Protein AF-A0A3D0QVM7-F1 (afdb_monomer_lite)

Radius of gyration: 17.68 Å; chains: 1; bounding box: 45×48×48 Å

Sequence (251 aa):
MRILSPTILFALHGRFALHPWLDGSTVADAYGLLHTRSRLMGLTTSPVAPAAVALWEMNEAGQNWYASELGARVAWFQIGLPPGRDAVLPVFAAVAEGAAAVGRVGTLELGAVQVLVPLQVQSKAAHLAIGADWFVNEDPQARTQVRVEVDAGEPQALSGRDLRSVLDRLRLGYVRFHDADPLRTPLMLAPDGFGDDWMGPTRTPIAFDATISAWTVDAVGWLVTVVVECCRIAGVEGPVQVTVSRDAEPA

Secondary structure (DSSP, 8-state):
------EEEEEEEEEEEE-TT--TTSPPPHHHHHHHHHHHTT-S--SSS--TT---EEEEEEE-TT--STTSEEEEEEEEPPSS--PPP-HHHHHHHHHHHHHTTEEEEEEEEEEEEETTS---GGGTTTSGGGGTTS-GGG-EEEEEEEE--SS----HHHHHHHHHHH--TT-EE-PPPTTS-----PPTT--TTTT-S----EEEEEEESSSSHHHHHHHHHHHHHHHHHTT--SEEEEEEEEPPPP-

pLDDT: mean 80.96, std 15.15, range [27.33, 97.75]

Foldseek 3Di:
DDPDFFKKKKWFAAAWDFDPPDDPVPFDFLLCLLVVVCVVVLQAQDPVDGSPDHQWAFDDKHADNHRHGGLHTGMMGMIGGDPDDLEANCQLVSLVSSVVSSVVGTDGPTFKMKMKGQLLRHYDPPCLLVCLCVLVPFDQVQKFKKKKKKFQAPDPPQDLVQLVVLVVVSPSVFKDKAQDDPPDDDDPSPDVPNDCVARHDRDDIHMIMMIGRHPDSNRNSSVVSSSSVSCSVSPRNGIMMMMMGGPDPPD

Structure (mmCIF, N/CA/C/O backbone):
data_AF-A0A3D0QVM7-F1
#
_entry.id   AF-A0A3D0QVM7-F1
#
loop_
_atom_site.group_PDB
_atom_site.id
_atom_site.type_symbol
_atom_site.label_atom_id
_atom_site.label_alt_id
_atom_site.label_comp_id
_atom_site.label_asym_id
_atom_site.label_entity_id
_atom_site.label_seq_id
_atom_site.pdbx_PDB_ins_code
_atom_site.Cartn_x
_atom_site.Cartn_y
_atom_site.Cartn_z
_atom_site.occupancy
_atom_site.B_iso_or_equiv
_atom_site.auth_seq_id
_atom_site.auth_comp_id
_atom_site.auth_asym_id
_atom_site.auth_atom_id
_atom_site.pdbx_PDB_model_num
ATOM 1 N N . MET A 1 1 ? -13.829 26.070 2.614 1.00 32.78 1 MET A N 1
ATOM 2 C CA . MET A 1 1 ? -12.723 25.219 2.131 1.00 32.78 1 MET A CA 1
ATOM 3 C C . MET A 1 1 ? -13.350 24.134 1.268 1.00 32.78 1 MET A C 1
ATOM 5 O O . MET A 1 1 ? -14.210 23.425 1.774 1.00 32.78 1 MET A O 1
ATOM 9 N N . ARG A 1 2 ? -13.087 24.113 -0.046 1.00 27.33 2 ARG A N 1
ATOM 10 C CA . ARG A 1 2 ? -13.655 23.091 -0.945 1.00 27.33 2 ARG A CA 1
ATOM 11 C C . ARG A 1 2 ? -13.069 21.743 -0.533 1.00 27.33 2 ARG A C 1
ATOM 13 O O . ARG A 1 2 ? -11.854 21.641 -0.424 1.00 27.33 2 ARG A O 1
ATOM 20 N N . ILE A 1 3 ? -13.923 20.757 -0.282 1.00 36.22 3 ILE A N 1
ATOM 21 C CA . ILE A 1 3 ? -13.494 19.375 -0.075 1.00 36.22 3 ILE A CA 1
ATOM 22 C C . ILE A 1 3 ? -12.840 18.945 -1.391 1.00 36.22 3 ILE A C 1
ATOM 24 O O . ILE A 1 3 ? -13.527 18.786 -2.399 1.00 36.22 3 ILE A O 1
ATOM 28 N N . LEU A 1 4 ? -11.508 18.864 -1.399 1.00 52.25 4 LEU A N 1
ATOM 29 C CA . LEU A 1 4 ? -10.783 18.061 -2.376 1.00 52.25 4 LEU A CA 1
ATOM 30 C C . LEU A 1 4 ? -11.356 16.648 -2.253 1.00 52.25 4 LEU A C 1
ATOM 32 O O . LEU A 1 4 ? -11.540 16.171 -1.131 1.00 52.25 4 LEU A O 1
ATOM 36 N N . SER A 1 5 ? -11.714 16.016 -3.370 1.00 65.31 5 SER A N 1
ATOM 37 C CA . SER A 1 5 ? -12.244 14.652 -3.369 1.00 65.31 5 SER A CA 1
ATOM 38 C C . SER A 1 5 ? -11.396 13.753 -2.457 1.00 65.31 5 SER A C 1
ATOM 40 O O . SER A 1 5 ? -10.162 13.858 -2.495 1.00 65.31 5 SER A O 1
ATOM 42 N N . PRO A 1 6 ? -12.017 12.894 -1.624 1.00 83.06 6 PRO A N 1
ATOM 43 C CA . PRO A 1 6 ? -11.270 12.010 -0.740 1.00 83.06 6 PRO A CA 1
ATOM 44 C C . PRO A 1 6 ? -10.263 11.221 -1.571 1.00 83.06 6 PRO A C 1
ATOM 46 O O . PRO A 1 6 ? -10.603 10.685 -2.619 1.00 83.06 6 PRO A O 1
ATOM 49 N N . THR A 1 7 ? -9.007 11.222 -1.151 1.00 87.69 7 THR A N 1
ATOM 50 C CA . THR A 1 7 ? -7.889 10.747 -1.961 1.00 87.69 7 THR A CA 1
ATOM 51 C C . THR A 1 7 ? -7.158 9.645 -1.218 1.00 87.69 7 THR A C 1
ATOM 53 O O . THR A 1 7 ? -6.817 9.836 -0.056 1.00 87.69 7 THR A O 1
ATOM 56 N N . ILE A 1 8 ? -6.887 8.528 -1.892 1.00 89.94 8 ILE A N 1
ATOM 57 C CA . ILE A 1 8 ? -5.926 7.530 -1.417 1.00 89.94 8 ILE A CA 1
ATOM 58 C C . ILE A 1 8 ? -4.577 7.869 -2.019 1.00 89.94 8 ILE A C 1
ATOM 60 O O . ILE A 1 8 ? -4.467 8.164 -3.211 1.00 89.94 8 ILE A O 1
ATOM 64 N N . LEU A 1 9 ? -3.550 7.767 -1.195 1.00 91.19 9 LEU A N 1
ATOM 65 C CA . LEU A 1 9 ? -2.187 7.825 -1.656 1.00 91.19 9 LEU A CA 1
ATOM 66 C C . LEU A 1 9 ? -1.458 6.559 -1.263 1.00 91.19 9 LEU A C 1
ATOM 68 O O . LEU A 1 9 ? -1.662 6.045 -0.169 1.00 91.19 9 LEU A O 1
ATOM 72 N N . PHE A 1 10 ? -0.588 6.071 -2.133 1.00 93.38 10 PHE A N 1
ATOM 73 C CA . PHE A 1 10 ? 0.296 4.977 -1.781 1.00 93.38 10 PHE A CA 1
ATOM 74 C C . PHE A 1 10 ? 1.668 5.115 -2.426 1.00 93.38 10 PHE A C 1
ATOM 76 O O . PHE A 1 10 ? 1.812 5.692 -3.503 1.00 93.38 10 PHE A O 1
ATOM 83 N N . ALA A 1 11 ? 2.674 4.566 -1.759 1.00 93.94 11 ALA A N 1
ATOM 84 C CA . ALA A 1 11 ? 4.055 4.537 -2.195 1.00 93.94 11 ALA A CA 1
ATOM 85 C C . ALA A 1 11 ? 4.620 3.119 -2.098 1.00 93.94 11 ALA A C 1
ATOM 87 O O . ALA A 1 11 ? 4.321 2.361 -1.172 1.00 93.94 11 ALA A O 1
ATOM 88 N N . LEU A 1 12 ? 5.454 2.780 -3.077 1.00 95.50 12 LEU A N 1
ATOM 89 C CA . LEU A 1 12 ? 6.215 1.543 -3.144 1.00 95.50 12 LEU A CA 1
ATOM 90 C C . LEU A 1 12 ? 7.678 1.881 -2.869 1.00 95.50 12 LEU A C 1
ATOM 92 O O . LEU A 1 12 ? 8.282 2.682 -3.589 1.00 95.50 12 LEU A O 1
ATOM 96 N N . HIS A 1 13 ? 8.235 1.274 -1.829 1.00 93.94 13 HIS A N 1
ATOM 97 C CA . HIS A 1 13 ? 9.626 1.436 -1.426 1.00 93.94 13 HIS A CA 1
ATOM 98 C C . HIS A 1 13 ? 10.392 0.153 -1.705 1.00 93.94 13 HIS A C 1
ATOM 100 O O . HIS A 1 13 ? 9.844 -0.941 -1.555 1.00 93.94 13 HIS A O 1
ATOM 106 N N . GLY A 1 14 ? 11.644 0.274 -2.121 1.00 93.94 14 GLY A N 1
ATOM 107 C CA . GLY A 1 14 ? 12.435 -0.870 -2.531 1.00 93.94 14 GLY A CA 1
ATOM 108 C C . GLY A 1 14 ? 13.625 -0.501 -3.395 1.00 93.94 14 GLY A C 1
ATOM 109 O O . GLY A 1 14 ? 13.831 0.660 -3.752 1.00 93.94 14 GLY A O 1
ATOM 110 N N . ARG A 1 15 ? 14.364 -1.532 -3.802 1.00 95.62 15 ARG A N 1
ATOM 111 C CA . ARG A 1 15 ? 15.328 -1.395 -4.895 1.00 95.62 15 ARG A CA 1
ATOM 112 C C . ARG A 1 15 ? 14.624 -1.596 -6.220 1.00 95.62 15 ARG A C 1
ATOM 114 O O . ARG A 1 15 ? 13.709 -2.412 -6.336 1.00 95.62 15 ARG A O 1
ATOM 121 N N . PHE A 1 16 ? 15.086 -0.892 -7.237 1.00 96.56 16 PHE A N 1
ATOM 122 C CA . PHE A 1 16 ? 14.521 -0.976 -8.565 1.00 96.56 16 PHE A CA 1
ATOM 123 C C . PHE A 1 16 ? 15.610 -1.163 -9.612 1.00 96.56 16 PHE A C 1
ATOM 125 O O . PHE A 1 16 ? 16.611 -0.449 -9.635 1.00 96.56 16 PHE A O 1
ATOM 132 N N . ALA A 1 17 ? 15.391 -2.131 -10.497 1.00 95.81 17 ALA A N 1
ATOM 133 C CA . ALA A 1 17 ? 16.249 -2.388 -11.640 1.00 95.81 17 ALA A CA 1
ATOM 134 C C . ALA A 1 17 ? 15.440 -2.211 -12.924 1.00 95.81 17 ALA A C 1
ATOM 136 O O . ALA A 1 17 ? 14.471 -2.936 -13.153 1.00 95.81 17 ALA A O 1
ATOM 137 N N . LEU A 1 18 ? 15.848 -1.258 -13.764 1.00 95.50 18 LEU A N 1
ATOM 138 C CA . LEU A 1 18 ? 15.258 -1.062 -15.085 1.00 95.50 18 LEU A CA 1
ATOM 139 C C . LEU A 1 18 ? 15.407 -2.318 -15.944 1.00 95.50 18 LEU A C 1
ATOM 141 O O . LEU A 1 18 ? 16.443 -2.989 -15.917 1.00 95.50 18 LEU A O 1
ATOM 145 N N . HIS A 1 19 ? 14.382 -2.611 -16.744 1.00 94.81 19 HIS A N 1
ATOM 146 C CA . HIS A 1 19 ? 14.491 -3.664 -17.747 1.00 94.81 19 HIS A CA 1
ATOM 147 C C . HIS A 1 19 ? 15.584 -3.316 -18.772 1.00 94.81 19 HIS A C 1
ATOM 149 O O . HIS A 1 19 ? 15.643 -2.176 -19.234 1.00 94.81 19 HIS A O 1
ATOM 155 N N . PRO A 1 20 ? 16.418 -4.285 -19.197 1.00 93.19 20 PRO A N 1
ATOM 156 C CA . PRO A 1 20 ? 17.613 -4.012 -20.003 1.00 93.19 20 PRO A CA 1
ATOM 157 C C . PRO A 1 20 ? 17.323 -3.496 -21.421 1.00 93.19 20 PRO A C 1
ATOM 159 O O . PRO A 1 20 ? 18.234 -3.030 -22.098 1.00 93.19 20 PRO A O 1
ATOM 162 N N . TRP A 1 21 ? 16.077 -3.598 -21.891 1.00 91.25 21 TRP A N 1
ATOM 163 C CA . TRP A 1 21 ? 15.645 -3.118 -23.209 1.00 91.25 21 TRP A CA 1
ATOM 164 C C . TRP A 1 21 ? 15.055 -1.702 -23.191 1.00 91.25 21 TRP A C 1
ATOM 166 O O . TRP A 1 21 ? 14.677 -1.202 -24.248 1.00 91.25 21 TRP A O 1
ATOM 176 N N . LEU A 1 22 ? 14.923 -1.072 -22.022 1.00 90.69 22 LEU A N 1
ATOM 177 C CA . LEU A 1 22 ? 14.493 0.318 -21.923 1.00 90.69 22 LEU A CA 1
ATOM 178 C C . LEU A 1 22 ? 15.722 1.223 -21.885 1.00 90.69 22 LEU A C 1
ATOM 180 O O . LEU A 1 22 ? 16.579 1.082 -21.013 1.00 90.69 22 LEU A O 1
ATOM 184 N N . ASP A 1 23 ? 15.793 2.177 -22.811 1.00 78.88 23 ASP A N 1
ATOM 185 C CA . ASP A 1 23 ? 16.697 3.307 -22.649 1.00 78.88 23 ASP A CA 1
ATOM 186 C C . ASP A 1 23 ? 16.062 4.315 -21.680 1.00 78.88 23 ASP A C 1
ATOM 188 O O . ASP A 1 23 ? 14.857 4.564 -21.707 1.00 78.88 23 ASP A O 1
ATOM 192 N N . GLY A 1 24 ? 16.860 4.889 -20.776 1.00 70.31 24 GLY A N 1
ATOM 193 C CA . GLY A 1 24 ? 16.362 5.821 -19.755 1.00 70.31 24 GLY A CA 1
ATOM 194 C C . GLY A 1 24 ? 15.638 7.056 -20.324 1.00 70.31 24 GLY A C 1
ATOM 195 O O . GLY A 1 24 ? 14.956 7.753 -19.578 1.00 70.31 24 GLY A O 1
ATOM 196 N N . SER A 1 25 ? 15.765 7.324 -21.630 1.00 74.00 25 SER A N 1
ATOM 197 C CA . SER A 1 25 ? 15.148 8.445 -22.347 1.00 74.00 25 SER A CA 1
ATOM 198 C C . SER A 1 25 ? 13.697 8.222 -22.782 1.00 74.00 25 SER A C 1
ATOM 200 O O . SER A 1 25 ? 13.013 9.202 -23.068 1.00 74.00 25 SER A O 1
ATOM 202 N N . THR A 1 26 ? 13.214 6.978 -22.840 1.00 75.94 26 THR A N 1
ATOM 203 C CA . THR A 1 26 ? 11.863 6.648 -23.344 1.00 75.94 26 THR A CA 1
ATOM 204 C C . THR A 1 26 ? 10.983 5.934 -22.318 1.00 75.94 26 THR A C 1
ATOM 206 O O . THR A 1 26 ? 9.891 5.459 -22.640 1.00 75.94 26 THR A O 1
ATOM 209 N N . VAL A 1 27 ? 11.431 5.875 -21.063 1.00 86.00 27 VAL A N 1
ATOM 210 C CA . VAL A 1 27 ? 10.686 5.225 -19.986 1.00 86.00 27 VAL A CA 1
ATOM 211 C C . VAL A 1 27 ? 9.402 5.997 -19.699 1.00 86.00 27 VAL A C 1
ATOM 213 O O . VAL A 1 27 ? 9.436 7.169 -19.327 1.00 86.00 27 VAL A O 1
ATOM 216 N N . ALA A 1 28 ? 8.264 5.319 -19.845 1.00 89.81 28 ALA A N 1
ATOM 217 C CA . ALA A 1 28 ? 6.970 5.875 -19.477 1.00 89.81 28 ALA A CA 1
ATOM 218 C C . ALA A 1 28 ? 6.941 6.262 -17.989 1.00 89.81 28 ALA A C 1
ATOM 220 O O . ALA A 1 28 ? 7.477 5.553 -17.132 1.00 89.81 28 ALA A O 1
ATOM 221 N N . ASP A 1 29 ? 6.308 7.390 -17.678 1.00 93.75 29 ASP A N 1
ATOM 222 C CA . ASP A 1 29 ? 6.142 7.832 -16.299 1.00 93.75 29 ASP A CA 1
ATOM 223 C C . ASP A 1 29 ? 5.123 6.964 -15.535 1.00 93.75 29 ASP A C 1
ATOM 225 O O . ASP A 1 29 ? 4.278 6.271 -16.118 1.00 93.75 29 ASP A O 1
ATOM 229 N N . ALA A 1 30 ? 5.218 6.986 -14.203 1.00 94.62 30 ALA A N 1
ATOM 230 C CA . ALA A 1 30 ? 4.376 6.165 -13.337 1.00 94.62 30 ALA A CA 1
ATOM 231 C C . ALA A 1 30 ? 2.884 6.501 -13.503 1.00 94.62 30 ALA A C 1
ATOM 233 O O . ALA A 1 30 ? 2.045 5.595 -13.547 1.00 94.62 30 ALA A O 1
ATOM 234 N N . TYR A 1 31 ? 2.559 7.791 -13.646 1.00 95.19 31 TYR A N 1
ATOM 235 C CA . TYR A 1 31 ? 1.189 8.273 -13.811 1.00 95.19 31 TYR A CA 1
ATOM 236 C C . TYR A 1 31 ? 0.547 7.670 -15.063 1.00 95.19 31 TYR A C 1
ATOM 238 O O . TYR A 1 31 ? -0.517 7.053 -14.987 1.00 95.19 31 TYR A O 1
ATOM 246 N N . GLY A 1 32 ? 1.208 7.800 -16.213 1.00 95.06 32 GLY A N 1
ATOM 247 C CA . GLY A 1 32 ? 0.739 7.334 -17.509 1.00 95.06 32 GLY A CA 1
ATOM 248 C C . GLY A 1 32 ? 0.540 5.823 -17.546 1.00 95.06 32 GLY A C 1
ATOM 249 O O . GLY A 1 32 ? -0.457 5.352 -18.103 1.00 95.06 32 GLY A O 1
ATOM 250 N N . LEU A 1 33 ? 1.431 5.060 -16.906 1.00 96.31 33 LEU A N 1
ATOM 251 C CA . LEU A 1 33 ? 1.320 3.603 -16.807 1.00 96.31 33 LEU A CA 1
ATOM 252 C C . LEU A 1 33 ? 0.124 3.169 -15.956 1.00 96.31 33 LEU A C 1
ATOM 254 O O . LEU A 1 33 ? -0.696 2.375 -16.431 1.00 96.31 33 LEU A O 1
ATOM 258 N N . LEU A 1 34 ? -0.016 3.710 -14.738 1.00 96.06 34 LEU A N 1
ATOM 259 C CA . LEU A 1 34 ? -1.149 3.381 -13.869 1.00 96.06 34 LEU A CA 1
ATOM 260 C C . LEU A 1 34 ? -2.469 3.837 -14.497 1.00 96.06 34 LEU A C 1
ATOM 262 O O . LEU A 1 34 ? -3.434 3.074 -14.516 1.00 96.06 34 LEU A O 1
ATOM 266 N N . HIS A 1 35 ? -2.514 5.037 -15.076 1.00 94.12 35 HIS A N 1
ATOM 267 C CA . HIS A 1 35 ? -3.706 5.564 -15.735 1.00 94.12 35 HIS A CA 1
ATOM 268 C C . HIS A 1 35 ? -4.124 4.704 -16.937 1.00 94.12 35 HIS A C 1
ATOM 270 O O . HIS A 1 35 ? -5.290 4.320 -17.049 1.00 94.12 35 HIS A O 1
ATOM 276 N N . THR A 1 36 ? -3.182 4.338 -17.812 1.00 93.38 36 THR A N 1
ATOM 277 C CA . THR A 1 36 ? -3.463 3.492 -18.986 1.00 93.38 36 THR A CA 1
ATOM 278 C C . THR A 1 36 ? -3.985 2.123 -18.568 1.00 93.38 36 THR A C 1
ATOM 280 O O . THR A 1 36 ? -4.977 1.640 -19.119 1.00 93.38 36 THR A O 1
ATOM 283 N N . ARG A 1 37 ? -3.355 1.505 -17.566 1.00 93.56 37 ARG A N 1
ATOM 284 C CA . ARG A 1 37 ? -3.777 0.198 -17.064 1.00 93.56 37 ARG A CA 1
ATOM 285 C C . ARG A 1 37 ? -5.131 0.266 -16.350 1.00 93.56 37 ARG A C 1
ATOM 287 O O . ARG A 1 37 ? -6.006 -0.542 -16.647 1.00 93.56 37 ARG A O 1
ATOM 294 N N . SER A 1 38 ? -5.355 1.287 -15.522 1.00 92.00 38 SER A N 1
ATOM 295 C CA . SER A 1 38 ? -6.647 1.535 -14.864 1.00 92.00 38 SER A CA 1
ATOM 296 C C . SER A 1 38 ? -7.777 1.678 -15.885 1.00 92.00 38 SER A C 1
ATOM 298 O O . SER A 1 38 ? -8.866 1.147 -15.680 1.00 92.00 38 SER A O 1
ATOM 300 N N . ARG A 1 39 ? -7.524 2.352 -17.016 1.00 90.25 39 ARG A N 1
ATOM 301 C CA . ARG A 1 39 ? -8.491 2.464 -18.120 1.00 90.25 39 ARG A CA 1
ATOM 302 C C . ARG A 1 39 ? -8.752 1.124 -18.795 1.00 90.25 39 ARG A C 1
ATOM 304 O O . ARG A 1 39 ? -9.909 0.806 -19.052 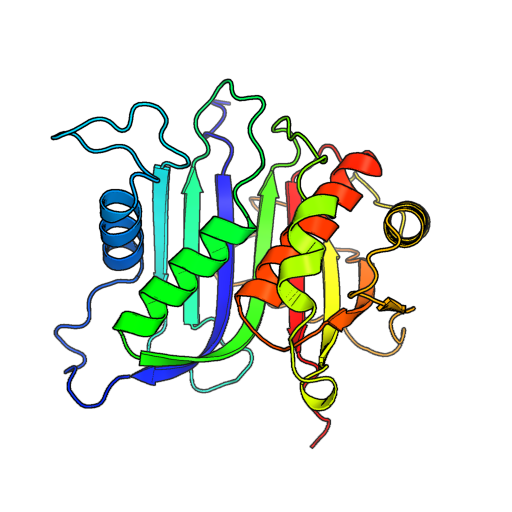1.00 90.25 39 ARG A O 1
ATOM 311 N N . LEU A 1 40 ? -7.704 0.343 -19.062 1.00 89.56 40 LEU A N 1
ATOM 312 C CA . LEU A 1 40 ? -7.829 -0.990 -19.659 1.00 89.56 40 LEU A CA 1
ATOM 313 C C . LEU A 1 40 ? -8.690 -1.922 -18.793 1.00 89.56 40 LEU A C 1
ATOM 315 O O . LEU A 1 40 ? -9.485 -2.692 -19.321 1.00 89.56 40 LEU A O 1
ATOM 319 N N . MET A 1 41 ? -8.556 -1.811 -17.472 1.00 88.06 41 MET A N 1
ATOM 320 C CA . MET A 1 41 ? -9.292 -2.612 -16.493 1.00 88.06 41 MET A CA 1
ATOM 321 C C . MET A 1 41 ? -10.676 -2.036 -16.143 1.00 88.06 41 MET A C 1
ATOM 323 O O . MET A 1 41 ? -11.387 -2.607 -15.320 1.00 88.06 41 MET A O 1
ATOM 327 N N . GLY A 1 42 ? -11.071 -0.899 -16.732 1.00 87.56 42 GLY A N 1
ATOM 328 C CA . GLY A 1 42 ? -12.338 -0.228 -16.421 1.00 87.56 42 GLY A CA 1
ATOM 329 C C . GLY A 1 42 ? -12.420 0.340 -14.997 1.00 87.56 42 GLY A C 1
ATOM 330 O O . GLY A 1 42 ? -13.515 0.605 -14.506 1.00 87.56 42 GLY A O 1
ATOM 331 N N . LEU A 1 43 ? -11.279 0.529 -14.328 1.00 87.44 43 LEU A N 1
ATOM 332 C CA . LEU A 1 43 ? -11.181 1.023 -12.948 1.00 87.44 43 LEU A CA 1
ATOM 333 C C . LEU A 1 43 ? -11.272 2.548 -12.861 1.00 87.44 43 LEU A C 1
ATOM 335 O O . LEU A 1 43 ? -11.531 3.090 -11.792 1.00 87.44 43 LEU A O 1
ATOM 339 N N . THR A 1 44 ? -11.096 3.252 -13.976 1.00 86.25 44 THR A N 1
ATOM 340 C CA . THR A 1 44 ? -11.225 4.709 -14.046 1.00 86.25 44 THR A CA 1
ATOM 341 C C . THR A 1 44 ? -12.112 5.132 -15.213 1.00 86.25 44 THR A C 1
ATOM 343 O O . THR A 1 44 ? -12.414 4.334 -16.107 1.00 86.25 44 THR A O 1
ATOM 346 N N . THR A 1 45 ? -12.584 6.377 -15.194 1.00 74.38 45 THR A N 1
ATOM 347 C CA . THR A 1 45 ? -13.429 6.911 -16.263 1.00 74.38 45 THR A CA 1
ATOM 348 C C . THR A 1 45 ? -12.634 7.031 -17.564 1.00 74.38 45 THR A C 1
ATOM 350 O O . THR A 1 45 ? -11.442 7.333 -17.585 1.00 74.38 45 THR A O 1
ATOM 353 N N . SER A 1 46 ? -13.301 6.786 -18.693 1.00 68.00 46 SER A N 1
ATOM 354 C CA . SER A 1 46 ? -12.736 7.040 -20.014 1.00 68.00 46 SER A CA 1
ATOM 355 C C . SER A 1 46 ? -13.710 7.874 -20.842 1.00 68.00 46 SER A C 1
ATOM 357 O O . SER A 1 46 ? -14.900 7.565 -20.852 1.00 68.00 46 SER A O 1
ATOM 359 N N . PRO A 1 47 ? -13.233 8.890 -21.583 1.00 65.62 47 PRO A N 1
ATOM 360 C CA . PRO A 1 47 ? -14.104 9.712 -22.424 1.00 65.62 47 PRO A CA 1
ATOM 361 C C . PRO A 1 47 ? -14.704 8.947 -23.615 1.00 65.62 47 PRO A C 1
ATOM 363 O O . PRO A 1 47 ? -15.717 9.368 -24.158 1.00 65.62 47 PRO A O 1
ATOM 366 N N . VAL A 1 48 ? -14.093 7.829 -24.025 1.00 65.44 48 VAL A N 1
ATOM 367 C CA . VAL A 1 48 ? -14.528 7.035 -25.193 1.00 65.44 48 VAL A CA 1
ATOM 368 C C . VAL A 1 48 ? -15.565 5.973 -24.810 1.00 65.44 48 VAL A C 1
ATOM 370 O O . VAL A 1 48 ? -16.411 5.605 -25.617 1.00 65.44 48 VAL A O 1
ATOM 373 N N . ALA A 1 49 ? -15.512 5.495 -23.569 1.00 61.75 49 ALA A N 1
ATOM 374 C CA . ALA A 1 49 ? -16.461 4.553 -22.998 1.00 61.75 49 ALA A CA 1
ATOM 375 C C . ALA A 1 49 ? -16.486 4.801 -21.485 1.00 61.75 49 ALA A C 1
ATOM 377 O O . ALA A 1 49 ? -15.617 4.282 -20.777 1.00 61.75 49 ALA A O 1
ATOM 378 N N . PRO A 1 50 ? -17.397 5.647 -20.974 1.00 59.72 50 PRO A N 1
ATOM 379 C CA . PRO A 1 50 ? -17.473 5.877 -19.543 1.00 59.72 50 PRO A CA 1
ATOM 380 C C . PRO A 1 50 ? -17.743 4.536 -18.865 1.00 59.72 50 PRO A C 1
ATOM 382 O O . PRO A 1 50 ? -18.736 3.870 -19.162 1.00 59.72 50 PRO A O 1
ATOM 385 N N . ALA A 1 51 ? -16.831 4.118 -17.982 1.00 60.56 51 ALA A N 1
ATOM 386 C CA . ALA A 1 51 ? -17.088 2.986 -17.110 1.00 60.56 51 ALA A CA 1
ATOM 387 C C . ALA A 1 51 ? -18.416 3.259 -16.397 1.00 60.56 51 ALA A C 1
ATOM 389 O O . ALA A 1 51 ? -18.605 4.351 -15.857 1.00 60.56 51 ALA A O 1
ATOM 390 N N . ALA A 1 52 ? -19.329 2.282 -16.389 1.00 62.16 52 ALA A N 1
ATOM 391 C CA . ALA A 1 52 ? -20.620 2.437 -15.718 1.00 62.16 52 ALA A CA 1
ATOM 392 C C . ALA A 1 52 ? -20.439 2.868 -14.248 1.00 62.16 52 ALA A C 1
ATOM 394 O O . ALA A 1 52 ? -21.297 3.540 -13.681 1.00 62.16 52 ALA A O 1
ATOM 395 N N . VAL A 1 53 ? -19.303 2.483 -13.647 1.00 68.25 53 VAL A N 1
ATOM 396 C CA . VAL A 1 53 ? -18.943 2.674 -12.243 1.00 68.25 53 VAL A CA 1
ATOM 397 C C . VAL A 1 53 ? -17.402 2.754 -12.142 1.00 68.25 53 VAL A C 1
ATOM 399 O O . VAL A 1 53 ? -16.751 1.750 -11.885 1.00 68.25 53 VAL A O 1
ATOM 402 N N . ALA A 1 54 ? -16.783 3.926 -12.352 1.00 78.88 54 ALA A N 1
ATOM 403 C CA . ALA A 1 54 ? -15.334 4.091 -12.124 1.00 78.88 54 ALA A CA 1
ATOM 404 C C . ALA A 1 54 ? -14.983 3.869 -10.643 1.00 78.88 54 ALA A C 1
ATOM 406 O O . ALA A 1 54 ? -15.745 4.280 -9.766 1.00 78.88 54 ALA A O 1
ATOM 407 N N . LEU A 1 55 ? -13.875 3.194 -10.352 1.00 82.69 55 LEU A N 1
ATOM 408 C CA . LEU A 1 55 ? -13.420 2.902 -8.992 1.00 82.69 55 LEU A CA 1
ATOM 409 C C . LEU A 1 55 ? -12.619 4.067 -8.400 1.00 82.69 55 LEU A C 1
ATOM 411 O O . LEU A 1 55 ? -12.808 4.389 -7.229 1.00 82.69 55 LEU A O 1
ATOM 415 N N . TRP A 1 56 ? -11.792 4.721 -9.218 1.00 89.75 56 TRP A N 1
ATOM 416 C CA . TRP A 1 56 ? -11.030 5.912 -8.844 1.00 89.75 56 TRP A CA 1
ATOM 417 C C . TRP A 1 56 ? -10.758 6.842 -10.034 1.00 89.75 56 TRP A C 1
ATOM 419 O O . TRP A 1 56 ? -10.920 6.477 -11.203 1.00 89.75 56 TRP A O 1
ATOM 429 N N . GLU A 1 57 ? -10.294 8.046 -9.724 1.00 89.56 57 GLU A N 1
ATOM 430 C CA . GLU A 1 57 ? -9.723 9.031 -10.643 1.00 89.56 57 GLU A CA 1
ATOM 431 C C . GLU A 1 57 ? -8.214 9.152 -10.394 1.00 89.56 57 GLU A C 1
ATOM 433 O O . GLU A 1 57 ? -7.736 8.902 -9.290 1.00 89.56 57 GLU A O 1
ATOM 438 N N . MET A 1 58 ? -7.447 9.497 -11.425 1.00 89.25 58 MET A N 1
ATOM 439 C CA . MET A 1 58 ? -5.994 9.655 -11.324 1.00 89.25 58 MET A CA 1
ATOM 440 C C . MET A 1 58 ? -5.644 11.116 -11.052 1.00 89.25 58 MET A C 1
ATOM 442 O O . MET A 1 58 ? -5.937 11.964 -11.895 1.00 89.25 58 MET A O 1
ATOM 446 N N . ASN A 1 59 ? -4.972 11.399 -9.933 1.00 88.62 59 ASN A N 1
ATOM 447 C CA . ASN A 1 59 ? -4.579 12.766 -9.579 1.00 88.62 59 ASN A CA 1
ATOM 448 C C . ASN A 1 59 ? -3.125 13.037 -9.964 1.00 88.62 59 ASN A C 1
ATOM 450 O O . ASN A 1 59 ? -2.865 13.808 -10.881 1.00 88.62 59 ASN A O 1
ATOM 454 N N . GLU A 1 60 ? -2.186 12.368 -9.298 1.00 90.44 60 GLU A N 1
ATOM 455 C CA . GLU A 1 60 ? -0.753 12.619 -9.449 1.00 90.44 60 GLU A CA 1
ATOM 456 C C . GLU A 1 60 ? 0.043 11.336 -9.195 1.00 90.44 60 GLU A C 1
ATOM 458 O O . GLU A 1 60 ? -0.456 10.389 -8.585 1.00 90.44 60 GLU A O 1
ATOM 463 N N . ALA A 1 61 ? 1.265 11.269 -9.704 1.00 92.75 61 ALA A N 1
ATOM 464 C CA . ALA A 1 61 ? 2.209 10.214 -9.376 1.00 92.75 61 ALA A CA 1
ATOM 465 C C . ALA A 1 61 ? 3.632 10.734 -9.561 1.00 92.75 61 ALA A C 1
ATOM 467 O O . ALA A 1 61 ? 3.870 11.675 -10.319 1.00 92.75 61 ALA A O 1
ATOM 468 N N . GLY A 1 62 ? 4.585 10.071 -8.921 1.00 91.25 62 GLY A N 1
ATOM 469 C CA . GLY A 1 62 ? 6.000 10.331 -9.131 1.00 91.25 62 GLY A CA 1
ATOM 470 C C . GLY A 1 62 ? 6.825 9.062 -9.018 1.00 91.25 62 GLY A C 1
ATOM 471 O O . GLY A 1 62 ? 6.366 8.038 -8.508 1.00 91.25 62 GLY A O 1
ATOM 472 N N . GLN A 1 63 ? 8.061 9.142 -9.500 1.00 93.81 63 GLN A N 1
ATOM 473 C CA . GLN A 1 63 ? 8.944 7.993 -9.636 1.00 93.81 63 GLN A CA 1
ATOM 474 C C . GLN A 1 63 ? 10.404 8.312 -9.331 1.00 93.81 63 GLN A C 1
ATOM 476 O O . GLN A 1 63 ? 10.871 9.436 -9.509 1.00 93.81 63 GLN A O 1
ATOM 481 N N . ASN A 1 64 ? 11.136 7.269 -8.963 1.00 93.06 64 ASN A N 1
ATOM 482 C CA . ASN A 1 64 ? 12.584 7.207 -8.932 1.00 93.06 64 ASN A CA 1
ATOM 483 C C . ASN A 1 64 ? 13.030 5.846 -9.493 1.00 93.06 64 ASN A C 1
ATOM 485 O O . ASN A 1 64 ? 13.218 4.875 -8.761 1.00 93.06 64 ASN A O 1
ATOM 489 N N . TRP A 1 65 ? 13.224 5.782 -10.813 1.00 93.25 65 TRP A N 1
ATOM 490 C CA . TRP A 1 65 ? 13.666 4.571 -11.522 1.00 93.25 65 TRP A CA 1
ATOM 491 C C . TRP A 1 65 ? 15.125 4.175 -11.260 1.00 93.25 65 TRP A C 1
ATOM 493 O O . TRP A 1 65 ? 15.616 3.222 -11.858 1.00 93.25 65 TRP A O 1
ATOM 503 N N . TYR A 1 66 ? 15.812 4.888 -10.369 1.00 92.12 66 TYR A N 1
ATOM 504 C CA . TYR A 1 66 ? 17.200 4.635 -9.989 1.00 92.12 66 TYR A CA 1
ATOM 505 C C . TYR A 1 66 ? 17.348 4.384 -8.482 1.00 92.12 66 TYR A C 1
ATOM 507 O O . TYR A 1 66 ? 18.448 4.463 -7.939 1.00 92.12 66 TYR A O 1
ATOM 515 N N . ALA A 1 67 ? 16.242 4.087 -7.796 1.00 90.56 67 ALA A N 1
ATOM 516 C CA . ALA A 1 67 ? 16.230 3.704 -6.392 1.00 90.56 67 ALA A CA 1
ATOM 517 C C . ALA A 1 67 ? 17.054 2.422 -6.159 1.00 90.56 67 ALA A C 1
ATOM 519 O O . ALA A 1 67 ? 16.669 1.332 -6.577 1.00 90.56 67 ALA A O 1
ATOM 520 N N . SER A 1 68 ? 18.199 2.555 -5.489 1.00 91.19 68 SER A N 1
ATOM 521 C CA . SER A 1 68 ? 19.164 1.468 -5.262 1.00 91.19 68 SER A CA 1
ATOM 522 C C . SER A 1 68 ? 19.138 0.894 -3.840 1.00 91.19 68 SER A C 1
ATOM 524 O O . SER A 1 68 ? 19.764 -0.133 -3.571 1.00 91.19 68 SER A O 1
ATOM 526 N N . GLU A 1 69 ? 18.407 1.526 -2.924 1.00 90.38 69 GLU A N 1
ATOM 527 C CA . GLU A 1 69 ? 18.305 1.126 -1.519 1.00 90.38 69 GLU A CA 1
ATOM 528 C C . GLU A 1 69 ? 16.931 0.536 -1.212 1.00 90.38 69 GLU A C 1
ATOM 530 O O . GLU A 1 69 ? 15.926 0.989 -1.746 1.00 90.38 69 GLU A O 1
ATOM 535 N N . LEU A 1 70 ? 16.857 -0.446 -0.311 1.00 88.88 70 LEU A N 1
ATOM 536 C CA . LEU A 1 70 ? 15.599 -1.139 -0.004 1.00 88.88 70 LEU A CA 1
ATOM 537 C C . LEU A 1 70 ? 14.535 -0.213 0.628 1.00 88.88 70 LEU A C 1
ATOM 539 O O . LEU A 1 70 ? 13.343 -0.477 0.510 1.00 88.88 70 LEU A O 1
ATOM 543 N N . GLY A 1 71 ? 14.950 0.880 1.274 1.00 86.62 71 GLY A N 1
ATOM 544 C CA . GLY A 1 71 ? 14.046 1.896 1.827 1.00 86.62 71 GLY A CA 1
ATOM 545 C C . GLY A 1 71 ? 13.687 3.026 0.856 1.00 86.62 71 GLY A C 1
ATOM 546 O O . GLY A 1 71 ? 12.808 3.837 1.158 1.00 86.62 71 GLY A O 1
ATOM 547 N N . ALA A 1 72 ? 14.340 3.104 -0.308 1.00 89.25 72 ALA A N 1
ATOM 548 C CA . ALA A 1 72 ? 14.131 4.199 -1.246 1.00 89.25 72 ALA A CA 1
ATOM 549 C C . ALA A 1 72 ? 12.727 4.133 -1.861 1.00 89.25 72 ALA A C 1
ATOM 551 O O . ALA A 1 72 ? 12.257 3.073 -2.270 1.00 89.25 72 ALA A O 1
ATOM 552 N N . ARG A 1 73 ? 12.052 5.283 -1.959 1.00 91.81 73 ARG A N 1
ATOM 553 C CA . ARG A 1 73 ? 10.762 5.392 -2.651 1.00 91.81 73 ARG A CA 1
ATOM 554 C C . ARG A 1 73 ? 10.978 5.214 -4.152 1.00 91.81 73 ARG A C 1
ATOM 556 O O . ARG A 1 73 ? 11.572 6.085 -4.783 1.00 91.81 73 ARG A O 1
ATOM 563 N N . VAL A 1 74 ? 10.456 4.127 -4.714 1.00 94.44 74 VAL A N 1
ATOM 564 C CA . VAL A 1 74 ? 10.527 3.813 -6.150 1.00 94.44 74 VAL A CA 1
ATOM 565 C C . VAL A 1 74 ? 9.435 4.541 -6.917 1.00 94.44 74 VAL A C 1
ATOM 567 O O . VAL A 1 74 ? 9.695 5.125 -7.965 1.00 94.44 74 VAL A O 1
ATOM 570 N N . ALA A 1 75 ? 8.208 4.522 -6.401 1.00 94.81 75 ALA A N 1
ATOM 571 C CA . ALA A 1 75 ? 7.080 5.226 -6.993 1.00 94.81 75 ALA A CA 1
ATOM 572 C C . ALA A 1 75 ? 6.045 5.585 -5.930 1.00 94.81 75 ALA A C 1
ATOM 574 O O . ALA A 1 75 ? 5.937 4.911 -4.906 1.00 94.81 75 ALA A O 1
ATOM 575 N N . TRP A 1 76 ? 5.264 6.624 -6.194 1.00 94.62 76 TRP A N 1
ATOM 576 C CA . TRP A 1 76 ? 4.075 6.962 -5.423 1.00 94.62 76 TRP A CA 1
ATOM 577 C C . TRP A 1 76 ? 2.950 7.395 -6.350 1.00 94.62 76 TRP A C 1
ATOM 579 O O . TRP A 1 76 ? 3.194 7.870 -7.458 1.00 94.62 76 TRP A O 1
ATOM 589 N N . PHE A 1 77 ? 1.720 7.229 -5.881 1.00 94.19 77 PHE A N 1
ATOM 590 C CA . PHE A 1 77 ? 0.514 7.468 -6.654 1.00 94.19 77 PHE A CA 1
ATOM 591 C C . PHE A 1 77 ? -0.565 8.075 -5.771 1.00 94.19 77 PHE A C 1
ATOM 593 O O . PHE A 1 77 ? -0.781 7.629 -4.647 1.00 94.19 77 PHE A O 1
ATOM 600 N N . GLN A 1 78 ? -1.281 9.045 -6.318 1.00 92.12 78 GLN A N 1
ATOM 601 C CA . GLN A 1 78 ? -2.418 9.705 -5.709 1.00 92.12 78 GLN A CA 1
ATOM 602 C C . GLN A 1 78 ? -3.658 9.456 -6.569 1.00 92.12 78 GLN A C 1
ATOM 604 O O . GLN A 1 78 ? -3.707 9.848 -7.739 1.00 92.12 78 GLN A O 1
ATOM 609 N N . ILE A 1 79 ? -4.679 8.839 -5.978 1.00 91.81 79 ILE A N 1
ATOM 610 C CA . ILE A 1 79 ? -5.946 8.546 -6.649 1.00 91.81 79 ILE A CA 1
ATOM 611 C C . ILE A 1 79 ? -7.120 9.197 -5.916 1.00 91.81 79 ILE A C 1
ATOM 613 O O . ILE A 1 79 ? -7.228 9.130 -4.692 1.00 91.81 79 ILE A O 1
ATOM 617 N N . GLY A 1 80 ? -8.014 9.829 -6.670 1.00 89.12 80 GLY A N 1
ATOM 618 C CA . GLY A 1 80 ? -9.255 10.401 -6.166 1.00 89.12 80 GLY A CA 1
ATOM 619 C C . GLY A 1 80 ? -10.354 9.347 -6.071 1.00 89.12 80 GLY A C 1
ATOM 620 O O . GLY A 1 80 ? -10.532 8.530 -6.973 1.00 89.12 80 GLY A O 1
ATOM 621 N N . LEU A 1 81 ? -11.123 9.370 -4.989 1.00 86.12 81 LEU A N 1
ATOM 622 C CA . LEU A 1 81 ? -12.309 8.540 -4.828 1.00 86.12 81 LEU A CA 1
ATOM 623 C C . LEU A 1 81 ? -13.543 9.317 -5.309 1.00 86.12 81 LEU A C 1
ATOM 625 O O . LEU A 1 81 ? -13.746 10.464 -4.893 1.00 86.12 81 LEU A O 1
ATOM 629 N N . PRO A 1 82 ? -14.390 8.715 -6.163 1.00 80.62 82 PRO A N 1
ATOM 630 C CA . PRO A 1 82 ? -15.603 9.370 -6.629 1.00 80.62 82 PRO A CA 1
ATOM 631 C C . PRO A 1 82 ? -16.579 9.608 -5.459 1.00 80.62 82 PRO A C 1
ATOM 633 O O . PRO A 1 82 ? -16.684 8.768 -4.559 1.00 80.62 82 PRO A O 1
ATOM 636 N N . PRO A 1 83 ? -17.324 10.728 -5.455 1.00 71.69 83 PRO A N 1
ATOM 637 C CA . PRO A 1 83 ? -18.242 11.062 -4.370 1.00 71.69 83 PRO A CA 1
ATOM 638 C C . PRO A 1 83 ? -19.446 10.111 -4.302 1.00 71.69 83 PRO A C 1
ATOM 640 O O . PRO A 1 83 ? -19.873 9.537 -5.304 1.00 71.69 83 PRO A O 1
ATOM 643 N N . GLY A 1 84 ? -20.055 10.016 -3.115 1.00 65.06 84 GLY A N 1
ATOM 644 C CA . GLY A 1 84 ? -21.394 9.440 -2.948 1.00 65.06 84 GLY A CA 1
ATOM 645 C C . GLY A 1 84 ? -21.480 7.916 -3.043 1.00 65.06 84 GLY A C 1
ATOM 646 O O . GLY A 1 84 ? -22.534 7.398 -3.409 1.00 65.06 84 GLY A O 1
ATOM 647 N N . ARG A 1 85 ? -20.404 7.187 -2.728 1.00 60.31 85 ARG A N 1
ATOM 648 C CA . ARG A 1 85 ? -20.453 5.724 -2.646 1.00 60.31 85 ARG A CA 1
ATOM 649 C C . ARG A 1 85 ? -20.282 5.188 -1.231 1.00 60.31 85 ARG A C 1
ATOM 651 O O . ARG A 1 85 ? -19.285 5.479 -0.582 1.00 60.31 85 ARG A O 1
ATOM 658 N N . ASP A 1 86 ? -21.156 4.244 -0.887 1.00 62.25 86 ASP A N 1
ATOM 659 C CA . ASP A 1 86 ? -20.921 3.187 0.107 1.00 62.25 86 ASP A CA 1
ATOM 660 C C . ASP A 1 86 ? -20.017 2.093 -0.498 1.00 62.25 86 ASP A C 1
ATOM 662 O O . ASP A 1 86 ? -20.388 0.913 -0.567 1.00 62.25 86 ASP A O 1
ATOM 666 N N . ALA A 1 87 ? -18.878 2.488 -1.067 1.00 63.38 87 ALA A N 1
ATOM 667 C CA . ALA 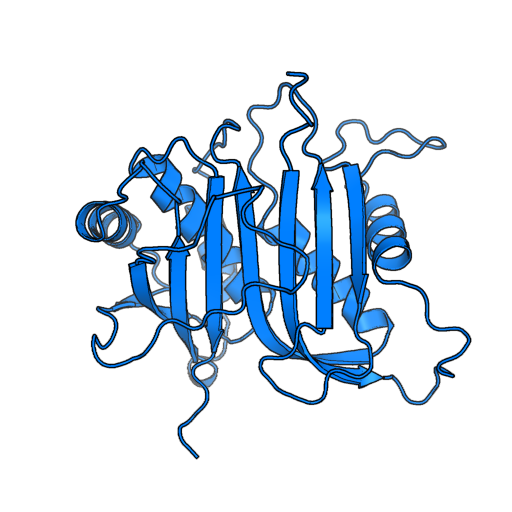A 1 87 ? -17.967 1.570 -1.736 1.00 63.38 87 ALA A CA 1
ATOM 668 C C . ALA A 1 87 ? -16.816 1.189 -0.820 1.00 63.38 87 ALA A C 1
ATOM 670 O O . ALA A 1 87 ? -16.312 1.980 -0.031 1.00 63.38 87 ALA A O 1
ATOM 671 N N . VAL A 1 88 ? -16.376 -0.052 -0.978 1.00 72.38 88 VAL A N 1
ATOM 672 C CA . VAL A 1 88 ? -15.125 -0.526 -0.402 1.00 72.38 88 VAL A CA 1
ATOM 673 C C . VAL A 1 88 ? -13.984 0.381 -0.858 1.00 72.38 88 VAL A C 1
ATOM 675 O O . VAL A 1 88 ? -13.855 0.663 -2.052 1.00 72.38 88 VAL A O 1
ATOM 678 N N . LEU A 1 89 ? -13.152 0.807 0.092 1.00 84.75 89 LEU A N 1
ATOM 679 C CA . LEU A 1 89 ? -11.921 1.532 -0.201 1.00 84.75 89 LEU A CA 1
ATOM 680 C C . LEU A 1 89 ? -11.004 0.639 -1.056 1.00 84.75 89 LEU A C 1
ATOM 682 O O . LEU A 1 89 ? -10.632 -0.446 -0.604 1.00 84.75 89 LEU A O 1
ATOM 686 N N . PRO A 1 90 ? -10.619 1.055 -2.277 1.00 88.88 90 PRO A N 1
ATOM 687 C CA . PRO A 1 90 ? -9.930 0.188 -3.230 1.00 88.88 90 PRO A CA 1
ATOM 688 C C . PRO A 1 90 ? -8.426 0.056 -2.944 1.00 88.88 90 PRO A C 1
ATOM 690 O O . PRO A 1 90 ? -7.627 0.032 -3.872 1.00 88.88 90 PRO A O 1
ATOM 693 N N . VAL A 1 91 ? -8.024 -0.021 -1.673 1.00 90.62 91 VAL A N 1
ATOM 694 C CA . VAL A 1 91 ? -6.615 0.001 -1.248 1.00 90.62 91 VAL A CA 1
ATOM 695 C C . VAL A 1 91 ? -5.831 -1.167 -1.846 1.00 90.62 91 VAL A C 1
ATOM 697 O O . VAL A 1 91 ? -4.835 -0.937 -2.527 1.00 90.62 91 VAL A O 1
ATOM 700 N N . PHE A 1 92 ? -6.315 -2.403 -1.671 1.00 91.31 92 PHE A N 1
ATOM 701 C CA . PHE A 1 92 ? -5.716 -3.600 -2.273 1.00 91.31 92 PHE A CA 1
ATOM 702 C C . PHE A 1 92 ? -5.519 -3.445 -3.788 1.00 91.31 92 PHE A C 1
ATOM 704 O O . PHE A 1 92 ? -4.414 -3.620 -4.296 1.00 91.31 92 PHE A O 1
ATOM 711 N N . ALA A 1 93 ? -6.583 -3.058 -4.500 1.00 91.50 93 ALA A N 1
ATOM 712 C CA . ALA A 1 93 ? -6.556 -2.914 -5.953 1.00 91.50 93 ALA A CA 1
ATOM 713 C C . ALA A 1 93 ? -5.606 -1.795 -6.406 1.00 91.50 93 ALA A C 1
ATOM 715 O O . ALA A 1 93 ? -4.871 -1.976 -7.370 1.00 91.50 93 ALA A O 1
ATOM 716 N N . ALA A 1 94 ? -5.589 -0.661 -5.706 1.00 93.50 94 ALA A N 1
ATOM 717 C CA . ALA A 1 94 ? -4.711 0.460 -6.018 1.00 93.50 94 ALA A CA 1
ATOM 718 C C . ALA A 1 94 ? -3.232 0.065 -5.890 1.00 93.50 94 ALA A C 1
ATOM 720 O O . ALA A 1 94 ? -2.456 0.283 -6.820 1.00 93.50 94 ALA A O 1
ATOM 721 N N . VAL A 1 95 ? -2.861 -0.585 -4.782 1.00 95.81 95 VAL A N 1
ATOM 722 C CA . VAL A 1 95 ? -1.489 -1.053 -4.535 1.00 95.81 95 VAL A CA 1
ATOM 723 C C . VAL A 1 95 ? -1.060 -2.089 -5.581 1.00 95.81 95 VAL A C 1
ATOM 725 O O . VAL A 1 95 ? 0.020 -1.955 -6.160 1.00 95.81 95 VAL A O 1
ATOM 728 N N . ALA A 1 96 ? -1.913 -3.076 -5.877 1.00 95.19 96 ALA A N 1
ATOM 729 C CA . ALA A 1 96 ? -1.638 -4.099 -6.887 1.00 95.19 96 ALA A CA 1
ATOM 730 C C . ALA A 1 96 ? -1.443 -3.492 -8.288 1.00 95.19 96 ALA A C 1
ATOM 732 O O . ALA A 1 96 ? -0.480 -3.810 -8.988 1.00 95.19 96 ALA A O 1
ATOM 733 N N . GLU A 1 97 ? -2.315 -2.565 -8.687 1.00 96.38 97 GLU A N 1
ATOM 734 C CA . GLU A 1 97 ? -2.248 -1.926 -10.001 1.00 96.38 97 GLU A CA 1
ATOM 735 C C . GLU A 1 97 ? -1.051 -0.979 -10.133 1.00 96.38 97 GLU A C 1
ATOM 737 O O . GLU A 1 97 ? -0.403 -0.954 -11.183 1.00 96.38 97 GLU A O 1
ATOM 742 N N . GLY A 1 98 ? -0.693 -0.251 -9.072 1.00 97.06 98 GLY A N 1
ATOM 743 C CA . GLY A 1 98 ? 0.519 0.565 -9.061 1.00 97.06 98 GLY A CA 1
ATOM 744 C C . GLY A 1 98 ? 1.791 -0.278 -9.142 1.00 97.06 98 GLY A C 1
ATOM 745 O O . GLY A 1 98 ? 2.698 0.055 -9.906 1.00 97.06 98 GLY A O 1
ATOM 746 N N . ALA A 1 99 ? 1.851 -1.418 -8.449 1.00 97.75 99 ALA A N 1
ATOM 747 C CA . ALA A 1 99 ? 2.984 -2.331 -8.576 1.00 97.75 99 ALA A CA 1
ATOM 748 C C . ALA A 1 99 ? 3.059 -2.968 -9.969 1.00 97.75 99 ALA A C 1
ATOM 750 O O . ALA A 1 99 ? 4.143 -3.070 -10.542 1.00 97.75 99 ALA A O 1
ATOM 751 N N . ALA A 1 100 ? 1.917 -3.335 -10.557 1.00 97.38 100 ALA A N 1
ATOM 752 C CA . ALA A 1 100 ? 1.861 -3.826 -11.929 1.00 97.38 100 ALA A CA 1
ATOM 753 C C . ALA A 1 100 ? 2.325 -2.763 -12.940 1.00 97.38 100 ALA A C 1
ATOM 755 O O . ALA A 1 100 ? 2.993 -3.100 -13.920 1.00 97.38 100 ALA A O 1
ATOM 756 N N . ALA A 1 101 ? 2.006 -1.485 -12.704 1.00 96.88 101 ALA A N 1
ATOM 757 C CA . ALA A 1 101 ? 2.509 -0.366 -13.496 1.00 96.88 101 ALA A CA 1
ATOM 758 C C . ALA A 1 101 ? 4.036 -0.230 -13.375 1.00 96.88 101 ALA A C 1
ATOM 760 O O . ALA A 1 101 ? 4.719 -0.196 -14.397 1.00 96.88 101 ALA A O 1
ATOM 761 N N . VAL A 1 102 ? 4.587 -0.255 -12.157 1.00 97.62 102 VAL A N 1
ATOM 762 C CA . VAL A 1 102 ? 6.046 -0.242 -11.919 1.00 97.62 102 VAL A CA 1
ATOM 763 C C . VAL A 1 102 ? 6.738 -1.444 -12.577 1.00 97.62 102 VAL A C 1
ATOM 765 O O . VAL A 1 102 ? 7.773 -1.288 -13.226 1.00 97.62 102 VAL A O 1
ATOM 768 N N . GLY A 1 103 ? 6.123 -2.627 -12.517 1.00 97.00 103 GLY A N 1
ATOM 769 C CA . GLY A 1 103 ? 6.624 -3.856 -13.139 1.00 97.00 103 GLY A CA 1
ATOM 770 C C . GLY A 1 103 ? 6.767 -3.789 -14.666 1.00 97.00 103 GLY A C 1
ATOM 771 O O . GLY A 1 103 ? 7.518 -4.565 -15.263 1.00 97.00 103 GLY A O 1
ATOM 772 N N . ARG A 1 104 ? 6.079 -2.847 -15.331 1.00 96.38 104 ARG A N 1
ATOM 773 C CA . ARG A 1 104 ? 6.259 -2.606 -16.773 1.00 96.38 104 ARG A CA 1
ATOM 774 C C . ARG A 1 104 ? 7.587 -1.944 -17.112 1.00 96.38 104 ARG A C 1
ATOM 776 O O . ARG A 1 104 ? 8.059 -2.112 -18.233 1.00 96.38 104 ARG A O 1
ATOM 783 N N . VAL A 1 105 ? 8.163 -1.210 -16.168 1.00 96.81 105 VAL A N 1
ATOM 784 C CA . VAL A 1 105 ? 9.406 -0.454 -16.348 1.00 96.81 105 VAL A CA 1
ATOM 785 C C . VAL A 1 105 ? 10.617 -1.261 -15.884 1.00 96.81 105 VAL A C 1
ATOM 787 O O . VAL A 1 105 ? 11.700 -1.158 -16.454 1.00 96.81 105 VAL A O 1
ATOM 790 N N . GLY A 1 106 ? 10.449 -2.107 -14.876 1.00 96.06 106 GLY A N 1
ATOM 791 C CA . GLY A 1 106 ? 11.564 -2.847 -14.308 1.00 96.06 106 GLY A CA 1
ATOM 792 C C . GLY A 1 106 ? 11.129 -3.858 -13.268 1.00 96.06 106 GLY A C 1
ATOM 793 O O . GLY A 1 106 ? 9.948 -4.176 -13.132 1.00 96.06 106 GLY A O 1
ATOM 794 N N . THR A 1 107 ? 12.106 -4.349 -12.523 1.00 97.19 107 THR A N 1
ATOM 795 C CA . THR A 1 107 ? 11.905 -5.279 -11.417 1.00 97.19 107 THR A CA 1
ATOM 796 C C . THR A 1 107 ? 12.026 -4.521 -10.102 1.00 97.19 107 THR A C 1
ATOM 798 O O . THR A 1 107 ? 13.042 -3.876 -9.842 1.00 97.19 107 THR A O 1
ATOM 801 N N . LEU A 1 108 ? 10.983 -4.611 -9.276 1.00 96.88 108 LEU A N 1
ATOM 802 C CA . LEU A 1 108 ? 10.932 -4.042 -7.932 1.00 96.88 108 LEU A CA 1
ATOM 803 C C . LEU A 1 108 ? 11.285 -5.118 -6.900 1.00 96.88 108 LEU A C 1
ATOM 805 O O . LEU A 1 108 ? 10.542 -6.083 -6.729 1.00 96.88 108 LEU A O 1
ATOM 809 N N . GLU A 1 109 ? 12.379 -4.918 -6.172 1.00 96.25 109 GLU A N 1
ATOM 810 C CA . GLU A 1 109 ? 12.629 -5.601 -4.903 1.00 96.25 109 GLU A CA 1
ATOM 811 C C . GLU A 1 109 ? 11.905 -4.814 -3.803 1.00 96.25 109 GLU A C 1
ATOM 813 O O . GLU A 1 109 ? 12.429 -3.831 -3.280 1.00 96.25 109 GLU A O 1
ATOM 818 N N . LEU A 1 110 ? 10.664 -5.208 -3.504 1.00 96.00 110 LEU A N 1
ATOM 819 C CA . LEU A 1 110 ? 9.803 -4.502 -2.555 1.00 96.00 110 LEU A CA 1
ATOM 820 C C . LEU A 1 110 ? 10.399 -4.549 -1.138 1.00 96.00 110 LEU A C 1
ATOM 822 O O . LEU A 1 110 ? 10.576 -5.628 -0.577 1.00 96.00 110 LEU A O 1
ATOM 826 N N . GLY A 1 111 ? 10.655 -3.384 -0.550 1.00 94.25 111 GLY A N 1
ATOM 827 C CA . GLY A 1 111 ? 11.057 -3.215 0.848 1.00 94.25 111 GLY A CA 1
ATOM 828 C C . GLY A 1 111 ? 9.894 -2.827 1.758 1.00 94.25 111 GLY A C 1
ATOM 829 O O . GLY A 1 111 ? 9.760 -3.363 2.859 1.00 94.25 111 GLY A O 1
ATOM 830 N N . ALA A 1 112 ? 9.015 -1.941 1.284 1.00 94.25 112 ALA A N 1
ATOM 831 C CA . ALA A 1 112 ? 7.825 -1.534 2.022 1.00 94.25 112 ALA A CA 1
ATOM 832 C C . ALA A 1 112 ? 6.724 -0.977 1.112 1.00 94.25 112 ALA A C 1
ATOM 834 O O . ALA A 1 112 ? 6.972 -0.530 -0.010 1.00 94.25 112 ALA A O 1
ATOM 835 N N . VAL A 1 113 ? 5.502 -0.963 1.637 1.00 95.31 113 VAL A N 1
ATOM 836 C CA . VAL A 1 113 ? 4.357 -0.244 1.076 1.00 95.31 113 VAL A CA 1
ATOM 837 C C . VAL A 1 113 ? 3.857 0.729 2.129 1.00 95.31 113 VAL A C 1
ATOM 839 O O . VAL A 1 113 ? 3.632 0.343 3.273 1.00 95.31 113 VAL A O 1
ATOM 842 N N . GLN A 1 114 ? 3.656 1.979 1.736 1.00 92.69 114 GLN A N 1
ATOM 843 C CA . GLN A 1 114 ? 3.042 3.002 2.574 1.00 92.69 114 GLN A CA 1
ATOM 844 C C . GLN A 1 114 ? 1.747 3.459 1.915 1.00 92.69 114 GLN A C 1
ATOM 846 O O . GLN A 1 114 ? 1.731 3.699 0.711 1.00 92.69 114 GLN A O 1
ATOM 851 N N . VAL A 1 115 ? 0.662 3.573 2.676 1.00 92.62 115 VAL A N 1
ATOM 852 C CA . VAL A 1 115 ? -0.648 3.992 2.167 1.00 92.62 115 VAL A CA 1
ATOM 853 C C . VAL A 1 115 ? -1.285 4.987 3.125 1.00 92.62 115 VAL A C 1
ATOM 855 O O . VAL A 1 115 ? -1.427 4.693 4.304 1.00 92.62 115 VAL A O 1
ATOM 858 N N . LEU A 1 116 ? -1.720 6.133 2.610 1.00 89.62 116 LEU A N 1
ATOM 859 C CA . LEU A 1 116 ? -2.561 7.103 3.303 1.00 89.62 116 LEU A CA 1
ATOM 860 C C . LEU A 1 116 ? -4.001 6.971 2.796 1.00 89.62 116 LEU A C 1
ATOM 862 O O . LEU A 1 116 ? -4.256 7.054 1.591 1.00 89.62 116 LEU A O 1
ATOM 866 N N . VAL A 1 117 ? -4.944 6.768 3.714 1.00 88.88 117 VAL A N 1
ATOM 867 C CA . VAL A 1 117 ? -6.344 6.469 3.393 1.00 88.88 117 VAL A CA 1
ATOM 868 C C . VAL A 1 117 ? -7.295 7.394 4.156 1.00 88.88 117 VAL A C 1
ATOM 870 O O . VAL A 1 117 ? -7.186 7.488 5.376 1.00 88.88 117 VAL A O 1
ATOM 873 N N . PRO A 1 118 ? -8.270 8.038 3.488 1.00 86.56 118 PRO A N 1
ATOM 874 C CA . PRO A 1 118 ? -9.263 8.886 4.136 1.00 86.56 118 PRO A CA 1
ATOM 875 C C . PRO A 1 118 ? -10.407 8.024 4.694 1.00 86.56 118 PRO A C 1
ATOM 877 O O . PRO A 1 118 ? -11.277 7.576 3.943 1.00 86.56 118 PRO A O 1
ATOM 880 N N . LEU A 1 119 ? -10.438 7.784 6.010 1.00 83.00 119 LEU A N 1
ATOM 881 C CA . LEU A 1 119 ? -11.463 6.923 6.626 1.00 83.00 119 LEU A CA 1
ATOM 882 C C . LEU A 1 119 ? -12.857 7.561 6.709 1.00 83.00 119 LEU A C 1
ATOM 884 O O . LEU A 1 119 ? -13.819 6.871 7.041 1.00 83.00 119 LEU A O 1
ATOM 888 N N . GLN A 1 120 ? -13.001 8.847 6.365 1.00 76.00 120 GLN A N 1
ATOM 889 C CA . GLN A 1 120 ? -14.306 9.522 6.318 1.00 76.00 120 GLN A CA 1
ATOM 890 C C . GLN A 1 120 ? -15.235 8.945 5.237 1.00 76.00 120 GLN A C 1
ATOM 892 O O . GLN A 1 120 ? -16.433 9.236 5.223 1.00 76.00 120 GLN A O 1
ATOM 897 N N . VAL A 1 121 ? -14.695 8.163 4.299 1.00 74.12 121 VAL A N 1
ATOM 898 C CA . VAL A 1 121 ? -15.472 7.511 3.245 1.00 74.12 121 VAL A CA 1
ATOM 899 C C . VAL A 1 121 ? -16.095 6.227 3.792 1.00 74.12 121 VAL A C 1
ATOM 901 O O . VAL A 1 121 ? -15.409 5.368 4.346 1.00 74.12 121 VAL A O 1
ATOM 904 N N . GLN A 1 122 ? -17.411 6.075 3.628 1.00 66.25 122 GLN A N 1
ATOM 905 C CA . GLN A 1 122 ? -18.120 4.883 4.092 1.00 66.25 122 GLN A CA 1
ATOM 906 C C . GLN A 1 122 ? -17.674 3.640 3.310 1.00 66.25 122 GLN A C 1
ATOM 908 O O . GLN A 1 122 ? -17.796 3.591 2.090 1.00 66.25 122 GLN A O 1
ATOM 913 N N . SER A 1 123 ? -17.209 2.614 4.028 1.00 66.50 123 SER A N 1
ATOM 914 C CA . SER A 1 123 ? -16.762 1.331 3.474 1.00 66.50 123 SER A CA 1
ATOM 915 C C . SER A 1 123 ? -17.545 0.167 4.087 1.00 66.50 123 SER A C 1
ATOM 917 O O . SER A 1 123 ? -17.888 0.179 5.272 1.00 66.50 123 SER A O 1
ATOM 919 N N . LYS A 1 124 ? -17.821 -0.871 3.285 1.00 65.62 124 LYS A N 1
ATOM 920 C CA . LYS A 1 124 ? -18.423 -2.132 3.750 1.00 65.62 124 LYS A CA 1
ATOM 921 C C . LYS A 1 124 ? -17.331 -3.177 4.025 1.00 65.62 124 LYS A C 1
ATOM 923 O O . LYS A 1 124 ? -16.801 -3.796 3.103 1.00 65.62 124 LYS A O 1
ATOM 928 N N . ALA A 1 125 ? -17.071 -3.429 5.310 1.00 59.09 125 ALA A N 1
ATOM 929 C CA . ALA A 1 125 ? -16.049 -4.345 5.847 1.00 59.09 125 ALA A CA 1
ATOM 930 C C . ALA A 1 125 ? -16.125 -5.810 5.372 1.00 59.09 125 ALA A C 1
ATOM 932 O O . ALA A 1 125 ? -15.146 -6.548 5.451 1.00 59.09 125 ALA A O 1
ATOM 933 N N . ALA A 1 126 ? -17.308 -6.266 4.943 1.00 55.75 126 ALA A N 1
ATOM 934 C CA . ALA A 1 126 ? -17.649 -7.691 4.860 1.00 55.75 126 ALA A CA 1
ATOM 935 C C . ALA A 1 126 ? -16.775 -8.516 3.892 1.00 55.75 126 ALA A C 1
ATOM 937 O O . ALA A 1 126 ? -16.706 -9.734 4.017 1.00 55.75 126 ALA A O 1
ATOM 938 N N . HIS A 1 127 ? -16.095 -7.871 2.944 1.00 62.56 127 HIS A N 1
ATOM 939 C CA . HIS A 1 127 ? -15.269 -8.540 1.940 1.00 62.56 127 HIS A CA 1
ATOM 940 C C . HIS A 1 127 ? -13.896 -8.995 2.475 1.00 62.56 127 HIS A C 1
ATOM 942 O O . HIS A 1 127 ? -13.311 -9.924 1.921 1.00 62.56 127 HIS A O 1
ATOM 948 N N . LEU A 1 128 ? -13.390 -8.402 3.564 1.00 63.16 128 LEU A N 1
ATOM 949 C CA . LEU A 1 128 ? -12.058 -8.721 4.102 1.00 63.16 128 LEU A CA 1
ATOM 950 C C . LEU A 1 128 ? -11.942 -10.157 4.610 1.00 63.16 128 LEU A C 1
ATOM 952 O O . LEU A 1 128 ? -10.909 -10.795 4.424 1.00 63.16 128 LEU A O 1
ATOM 956 N N . ALA A 1 129 ? -13.017 -10.668 5.211 1.00 58.06 129 ALA A N 1
ATOM 957 C CA . ALA A 1 129 ? -13.096 -12.048 5.674 1.00 58.06 129 ALA A CA 1
ATOM 958 C C . ALA A 1 129 ? -13.182 -13.053 4.511 1.00 58.06 129 ALA A C 1
ATOM 960 O O . ALA A 1 129 ? -12.775 -14.197 4.667 1.00 58.06 129 ALA A O 1
ATOM 961 N N . ILE A 1 130 ? -13.687 -12.627 3.347 1.00 60.72 130 ILE A N 1
ATOM 962 C CA . ILE A 1 130 ? -13.879 -13.484 2.166 1.00 60.72 130 ILE A CA 1
ATOM 963 C C . ILE A 1 130 ? -12.569 -13.628 1.372 1.00 60.72 130 ILE A C 1
ATOM 965 O O . ILE A 1 130 ? -12.328 -14.664 0.763 1.00 60.72 130 ILE A O 1
ATOM 969 N N . GLY A 1 131 ? -11.700 -12.612 1.391 1.00 69.31 131 GLY A N 1
ATOM 970 C CA . GLY A 1 131 ? -10.444 -12.622 0.630 1.00 69.31 131 GLY A CA 1
ATOM 971 C C . GLY A 1 131 ? -9.307 -13.441 1.249 1.00 69.31 131 GLY A C 1
ATOM 972 O O . GLY A 1 131 ? -8.328 -13.721 0.569 1.00 69.31 131 GLY A O 1
ATOM 973 N N . ALA A 1 132 ? -9.418 -13.835 2.520 1.00 75.25 132 ALA A N 1
ATOM 974 C CA . ALA A 1 132 ? -8.326 -14.471 3.254 1.00 75.25 132 ALA A CA 1
ATOM 975 C C . ALA A 1 132 ? -7.916 -15.836 2.656 1.00 75.25 132 ALA A C 1
ATOM 977 O O . ALA A 1 132 ? -6.731 -16.162 2.612 1.00 75.25 132 ALA A O 1
ATOM 978 N N . ASP A 1 133 ? -8.879 -16.595 2.122 1.00 81.75 133 ASP A N 1
ATOM 979 C CA . ASP A 1 133 ? -8.644 -17.914 1.517 1.00 81.75 133 ASP A CA 1
ATOM 980 C C . ASP A 1 133 ? -7.845 -17.863 0.211 1.00 81.75 133 ASP A C 1
ATOM 982 O O . ASP A 1 133 ? -7.324 -18.888 -0.225 1.00 81.75 133 ASP A O 1
ATOM 986 N N . TRP A 1 134 ? -7.678 -16.681 -0.393 1.00 83.75 134 TRP A N 1
ATOM 987 C CA . TRP A 1 134 ? -6.783 -16.497 -1.539 1.00 83.75 134 TRP A CA 1
ATOM 988 C C . TRP A 1 134 ? -5.358 -16.987 -1.238 1.00 83.75 134 TRP A C 1
ATOM 990 O O . TRP A 1 134 ? -4.694 -17.554 -2.102 1.00 83.75 134 TRP A O 1
ATOM 1000 N N . PHE A 1 135 ? -4.920 -16.840 0.014 1.00 86.75 135 PHE A N 1
ATOM 1001 C CA . PHE A 1 135 ? -3.569 -17.172 0.457 1.00 86.75 135 PHE A CA 1
ATOM 1002 C C . PHE A 1 135 ? -3.423 -18.605 1.000 1.00 86.75 135 PHE A C 1
ATOM 1004 O O . PHE A 1 135 ? -2.364 -18.956 1.521 1.00 86.75 135 PHE A O 1
ATOM 1011 N N . VAL A 1 136 ? -4.461 -19.450 0.903 1.00 84.69 136 VAL A N 1
ATOM 1012 C CA . VAL A 1 136 ? -4.463 -20.798 1.508 1.00 84.69 136 VAL A CA 1
ATOM 1013 C C . VAL A 1 136 ? -3.434 -21.751 0.896 1.00 84.69 136 VAL A C 1
ATOM 1015 O O . VAL A 1 136 ? -2.937 -22.641 1.584 1.00 84.69 136 VAL A O 1
ATOM 1018 N N . ASN A 1 137 ? -3.106 -21.557 -0.382 1.00 85.50 137 ASN A N 1
ATOM 1019 C CA . ASN A 1 137 ? -2.209 -22.430 -1.142 1.00 85.50 137 ASN A CA 1
ATOM 1020 C C . ASN A 1 137 ? -0.772 -21.892 -1.237 1.00 85.50 137 ASN A C 1
ATOM 1022 O O . ASN A 1 137 ? 0.022 -22.433 -2.005 1.00 85.50 137 ASN A O 1
ATOM 1026 N N . GLU A 1 138 ? -0.440 -20.834 -0.496 1.00 89.06 138 GLU A N 1
ATOM 1027 C CA . GLU A 1 138 ? 0.928 -20.315 -0.433 1.00 89.06 138 GLU A CA 1
ATOM 1028 C C . GLU A 1 138 ? 1.867 -21.317 0.248 1.00 89.06 138 GLU A C 1
ATOM 1030 O O . GLU A 1 138 ? 1.473 -22.039 1.172 1.00 89.06 138 GLU A O 1
ATOM 1035 N N . ASP A 1 139 ? 3.129 -21.344 -0.189 1.00 90.88 139 ASP A N 1
ATOM 1036 C CA . ASP A 1 139 ? 4.157 -22.178 0.433 1.00 90.88 139 ASP A CA 1
ATOM 1037 C C . ASP A 1 139 ? 4.318 -21.780 1.914 1.00 90.88 139 ASP A C 1
ATOM 1039 O O . ASP A 1 139 ? 4.653 -20.629 2.211 1.00 90.88 139 ASP A O 1
ATOM 1043 N N . PRO A 1 140 ? 4.132 -22.700 2.880 1.00 88.94 140 PRO A N 1
ATOM 1044 C CA . PRO A 1 140 ? 4.356 -22.404 4.290 1.00 88.94 140 PRO A CA 1
ATOM 1045 C C . PRO A 1 140 ? 5.756 -21.857 4.608 1.00 88.94 140 PRO A C 1
ATOM 1047 O O . PRO A 1 140 ? 5.906 -21.184 5.629 1.00 88.94 140 PRO A O 1
ATOM 1050 N N . GLN A 1 141 ? 6.763 -22.138 3.772 1.00 91.06 141 GLN A N 1
ATOM 1051 C CA . GLN A 1 141 ? 8.122 -21.605 3.906 1.00 91.06 141 GLN A CA 1
ATOM 1052 C C . GLN A 1 141 ? 8.267 -20.164 3.397 1.00 91.06 141 GLN A C 1
ATOM 1054 O O . GLN A 1 141 ? 9.209 -19.483 3.792 1.00 91.06 141 GLN A O 1
ATOM 1059 N N . ALA A 1 142 ? 7.332 -19.669 2.578 1.00 91.50 142 ALA A N 1
ATOM 1060 C CA . ALA A 1 142 ? 7.324 -18.285 2.099 1.00 91.50 142 ALA A CA 1
ATOM 1061 C C . ALA A 1 142 ? 6.826 -17.281 3.156 1.00 91.50 142 ALA A C 1
ATOM 1063 O O . ALA A 1 142 ? 6.939 -16.065 2.963 1.00 91.50 142 ALA A O 1
ATOM 1064 N N . ARG A 1 143 ? 6.302 -17.773 4.289 1.00 91.94 143 ARG A N 1
ATOM 1065 C CA . ARG A 1 143 ? 5.794 -16.944 5.387 1.00 91.94 143 ARG A CA 1
ATOM 1066 C C . ARG A 1 143 ? 6.823 -15.918 5.813 1.00 91.94 143 ARG A C 1
ATOM 1068 O O . ARG A 1 143 ? 7.956 -16.251 6.146 1.00 91.94 143 ARG A O 1
ATOM 1075 N N . THR A 1 144 ? 6.397 -14.665 5.830 1.00 92.69 144 THR A N 1
ATOM 1076 C CA . THR A 1 144 ? 7.292 -13.539 6.076 1.00 92.69 144 THR A CA 1
ATOM 1077 C C . THR A 1 144 ? 6.815 -12.746 7.283 1.00 92.69 144 THR A C 1
ATOM 1079 O O . THR A 1 144 ? 5.630 -12.420 7.388 1.00 92.69 144 THR A O 1
ATOM 1082 N N . GLN A 1 145 ? 7.744 -12.449 8.194 1.00 92.75 145 GLN A N 1
ATOM 1083 C CA . GLN A 1 145 ? 7.525 -11.478 9.262 1.00 92.75 145 GLN A CA 1
ATOM 1084 C C . GLN A 1 145 ? 7.609 -10.066 8.692 1.00 92.75 145 GLN A C 1
ATOM 1086 O O . GLN A 1 145 ? 8.499 -9.740 7.904 1.00 92.75 145 GLN A O 1
ATOM 1091 N N . VAL A 1 146 ? 6.645 -9.245 9.076 1.00 92.69 146 VAL A N 1
ATOM 1092 C CA . VAL A 1 146 ? 6.499 -7.872 8.617 1.00 92.69 146 VAL A CA 1
ATOM 1093 C C . VAL A 1 146 ? 6.231 -6.985 9.812 1.00 92.69 146 VAL A C 1
ATOM 1095 O O . VAL A 1 146 ? 5.576 -7.395 10.770 1.00 92.69 146 VAL A O 1
ATOM 1098 N N . ARG A 1 147 ? 6.686 -5.746 9.720 1.00 91.81 147 ARG A N 1
ATOM 1099 C CA . ARG A 1 147 ? 6.324 -4.698 10.660 1.00 91.81 147 ARG A CA 1
ATOM 1100 C C . ARG A 1 147 ? 5.218 -3.858 10.051 1.00 91.81 147 ARG A C 1
ATOM 1102 O O . ARG A 1 147 ? 5.278 -3.506 8.871 1.00 91.81 147 ARG A O 1
ATOM 1109 N N . VAL A 1 148 ? 4.212 -3.548 10.857 1.00 91.12 148 VAL A N 1
ATOM 1110 C CA . VAL A 1 148 ? 3.111 -2.671 10.476 1.00 91.12 148 VAL A CA 1
ATOM 1111 C C . VAL A 1 148 ? 3.103 -1.464 11.390 1.00 91.12 148 VAL A C 1
ATOM 1113 O O . VAL A 1 148 ? 3.117 -1.605 12.611 1.00 91.12 148 VAL A O 1
ATOM 1116 N N . GLU A 1 149 ? 3.043 -0.285 10.791 1.00 89.69 149 GLU A N 1
ATOM 1117 C CA . GLU A 1 149 ? 2.971 0.988 11.493 1.00 89.69 149 GLU A CA 1
ATOM 1118 C C . GLU A 1 149 ? 1.715 1.727 11.063 1.00 89.69 149 GLU A C 1
ATOM 1120 O O . GLU A 1 149 ? 1.398 1.787 9.876 1.00 89.69 149 GLU A O 1
ATOM 1125 N N . VAL A 1 150 ? 0.993 2.273 12.035 1.00 88.88 150 VAL A N 1
ATOM 1126 C CA . VAL A 1 150 ? -0.262 2.989 11.828 1.00 88.88 150 VAL A CA 1
ATOM 1127 C C . VAL A 1 150 ? -0.169 4.349 12.494 1.00 88.88 150 VAL A C 1
ATOM 1129 O O . VAL A 1 150 ? 0.057 4.434 13.700 1.00 88.88 150 VAL A O 1
ATOM 1132 N N . ASP A 1 151 ? -0.388 5.402 11.719 1.00 85.31 151 ASP A N 1
ATOM 1133 C CA . ASP A 1 151 ? -0.439 6.782 12.192 1.00 85.31 151 ASP A CA 1
ATOM 1134 C C . ASP A 1 151 ? -1.775 7.417 11.785 1.00 85.31 151 ASP A C 1
ATOM 1136 O O . ASP A 1 151 ? -2.121 7.456 10.605 1.00 85.31 151 ASP A O 1
ATOM 1140 N N . ALA A 1 152 ? -2.542 7.885 12.769 1.00 79.06 152 ALA A N 1
ATOM 1141 C CA . ALA A 1 152 ? -3.839 8.538 12.574 1.00 79.06 152 ALA A CA 1
ATOM 1142 C C . ALA A 1 152 ? -3.775 10.070 12.746 1.00 79.06 152 ALA A C 1
ATOM 1144 O O . ALA A 1 152 ? -4.810 10.734 12.678 1.00 79.06 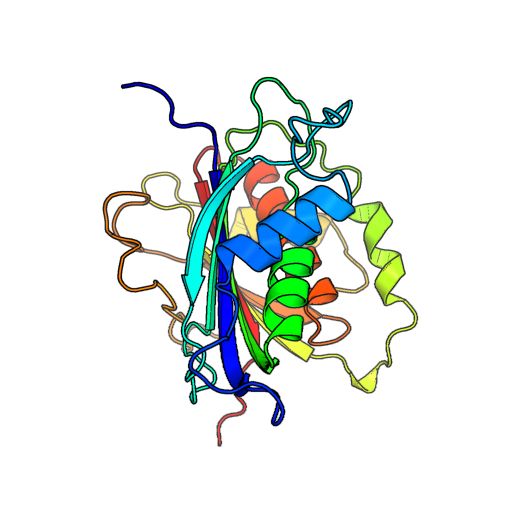152 ALA A O 1
ATOM 1145 N N . GLY A 1 153 ? -2.581 10.638 12.964 1.00 73.31 153 GLY A N 1
ATOM 1146 C CA . GLY A 1 153 ? -2.395 12.065 13.246 1.00 73.31 153 GLY A CA 1
ATOM 1147 C C . GLY A 1 153 ? -2.992 12.522 14.590 1.00 73.31 153 GLY A C 1
ATOM 1148 O O . GLY A 1 153 ? -3.578 11.748 15.348 1.00 73.31 153 GLY A O 1
ATOM 1149 N N . GLU A 1 154 ? -2.847 13.811 14.914 1.00 64.06 154 GLU A N 1
ATOM 1150 C CA . GLU A 1 154 ? -3.517 14.438 16.069 1.00 64.06 154 GLU A CA 1
ATOM 1151 C C . GLU A 1 154 ? -4.896 15.017 15.679 1.00 64.06 154 GLU A C 1
ATOM 1153 O O . GLU A 1 154 ? -5.052 15.523 14.566 1.00 64.06 154 GLU A O 1
ATOM 1158 N N . PRO A 1 155 ? -5.906 15.025 16.582 1.00 54.31 155 PRO A N 1
ATOM 1159 C CA . PRO A 1 155 ? -5.903 14.560 17.974 1.00 54.31 155 PRO A CA 1
ATOM 1160 C C . PRO A 1 155 ? -6.548 13.173 18.158 1.00 54.31 155 PRO A C 1
ATOM 1162 O O . PRO A 1 155 ? -6.919 12.810 19.276 1.00 54.31 155 PRO A O 1
ATOM 1165 N N . GLN A 1 156 ? -6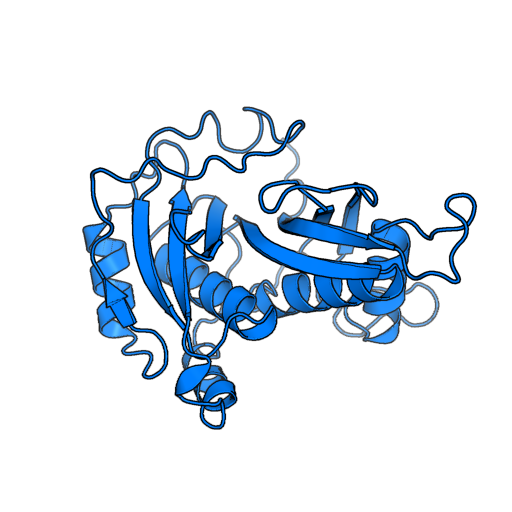.731 12.398 17.087 1.00 60.31 156 GLN A N 1
ATOM 1166 C CA . GLN A 1 156 ? -7.336 11.071 17.176 1.00 60.31 156 GLN A CA 1
ATOM 1167 C C . GLN A 1 156 ? -6.300 10.073 17.676 1.00 60.31 156 GLN A C 1
ATOM 1169 O O . GLN A 1 156 ? -5.725 9.308 16.908 1.00 60.31 156 GLN A O 1
ATOM 1174 N N . ALA A 1 157 ? -6.044 10.110 18.985 1.00 60.25 157 ALA A N 1
ATOM 1175 C CA . ALA A 1 157 ? -5.193 9.153 19.668 1.00 60.25 157 ALA A CA 1
ATOM 1176 C C . ALA A 1 157 ? -5.814 7.756 19.540 1.00 60.25 157 ALA A C 1
ATOM 1178 O O . ALA A 1 157 ? -6.577 7.308 20.398 1.00 60.25 157 ALA A O 1
ATOM 1179 N N . LEU A 1 158 ? -5.506 7.077 18.436 1.00 70.56 158 LEU A N 1
ATOM 1180 C CA . LEU A 1 158 ? -5.778 5.667 18.267 1.00 70.56 158 LEU A CA 1
ATOM 1181 C C . LEU A 1 158 ? -5.078 4.956 19.421 1.00 70.56 158 LEU A C 1
ATOM 1183 O O . LEU A 1 158 ? -3.863 5.043 19.597 1.00 70.56 158 LEU A O 1
ATOM 1187 N N . SER A 1 159 ? -5.857 4.284 20.257 1.00 74.31 159 SER A N 1
ATOM 1188 C CA . SER A 1 159 ? -5.305 3.429 21.292 1.00 74.31 159 SER A CA 1
ATOM 1189 C C . SER A 1 159 ? -4.822 2.147 20.627 1.00 74.31 159 SER A C 1
ATOM 1191 O O . SER A 1 159 ? -5.607 1.426 20.006 1.00 74.31 159 SER A O 1
ATOM 1193 N N . GLY A 1 160 ? -3.543 1.807 20.805 1.00 71.81 160 GLY A N 1
ATOM 1194 C CA . GLY A 1 160 ? -3.009 0.528 20.327 1.00 71.81 160 GLY A CA 1
ATOM 1195 C C . GLY A 1 160 ? -3.792 -0.674 20.871 1.00 71.81 160 GLY A C 1
ATOM 1196 O O . GLY A 1 160 ? -3.890 -1.703 20.208 1.00 71.81 160 GLY A O 1
ATOM 1197 N N . ARG A 1 161 ? -4.433 -0.528 22.042 1.00 76.44 161 ARG A N 1
ATOM 1198 C CA . ARG A 1 161 ? -5.311 -1.549 22.630 1.00 76.44 161 ARG A CA 1
ATOM 1199 C C . ARG A 1 161 ? -6.596 -1.749 21.826 1.00 76.44 161 ARG A C 1
ATOM 1201 O O . ARG A 1 161 ? -7.028 -2.890 21.676 1.00 76.44 161 ARG A O 1
ATOM 1208 N N . ASP A 1 162 ? -7.196 -0.675 21.322 1.00 80.69 162 ASP A N 1
ATOM 1209 C CA . ASP A 1 162 ? -8.463 -0.753 20.589 1.00 80.69 162 ASP A CA 1
ATOM 1210 C C . ASP A 1 162 ? -8.237 -1.373 19.213 1.00 80.69 162 ASP A C 1
ATOM 1212 O O . ASP A 1 162 ? -8.943 -2.310 18.837 1.00 80.69 162 ASP A O 1
ATOM 1216 N N . LEU A 1 163 ? -7.171 -0.951 18.524 1.00 81.44 163 LEU A N 1
ATOM 1217 C CA . LEU A 1 163 ? -6.760 -1.566 17.265 1.00 81.44 163 LEU A CA 1
ATOM 1218 C C . LEU A 1 163 ? -6.445 -3.059 17.453 1.00 81.44 163 LEU A C 1
ATOM 1220 O O . LEU A 1 163 ? -6.952 -3.891 16.702 1.00 81.44 163 LEU A O 1
ATOM 1224 N N . ARG A 1 164 ? -5.685 -3.416 18.498 1.00 77.62 164 ARG A N 1
ATOM 1225 C CA . ARG A 1 164 ? -5.368 -4.815 18.830 1.00 77.62 164 ARG A CA 1
ATOM 1226 C C . ARG A 1 164 ? -6.620 -5.647 19.093 1.00 77.62 164 ARG A C 1
ATOM 1228 O O . ARG A 1 164 ? -6.762 -6.725 18.529 1.00 77.62 164 ARG A O 1
ATOM 1235 N N . SER A 1 165 ? -7.552 -5.131 19.892 1.00 82.19 165 SER A N 1
ATOM 1236 C CA . SER A 1 165 ? -8.820 -5.807 20.188 1.00 82.19 165 SER A CA 1
ATOM 1237 C C . SER A 1 165 ? -9.618 -6.114 18.915 1.00 82.19 165 SER A C 1
ATOM 1239 O O . SER A 1 165 ? -10.196 -7.194 18.783 1.00 82.19 165 SER A O 1
ATOM 1241 N N . VAL A 1 166 ? -9.628 -5.195 17.944 1.00 81.75 166 VAL A N 1
ATOM 1242 C CA . VAL A 1 166 ? -10.278 -5.426 16.647 1.00 81.75 166 VAL A CA 1
ATOM 1243 C C . VAL A 1 166 ? -9.527 -6.476 15.826 1.00 81.75 166 VAL A C 1
ATOM 1245 O O . VAL A 1 166 ? -10.159 -7.410 15.330 1.00 81.75 166 VAL A O 1
ATOM 1248 N N . LEU A 1 167 ? -8.200 -6.371 15.726 1.00 80.00 167 LEU A N 1
ATOM 1249 C CA . LEU A 1 167 ? -7.363 -7.323 14.987 1.00 80.00 167 LEU A CA 1
ATOM 1250 C C . LEU A 1 167 ? -7.522 -8.758 15.522 1.00 80.00 167 LEU A C 1
ATOM 1252 O O . LEU A 1 167 ? -7.756 -9.686 14.745 1.00 80.00 167 LEU A O 1
ATOM 1256 N N . ASP A 1 168 ? -7.508 -8.933 16.846 1.00 80.19 168 ASP A N 1
ATOM 1257 C CA . ASP A 1 168 ? -7.689 -10.233 17.503 1.00 80.19 168 ASP A CA 1
ATOM 1258 C C . ASP A 1 168 ? -9.087 -10.820 17.245 1.00 80.19 168 ASP A C 1
ATOM 1260 O O . ASP A 1 168 ? -9.252 -12.033 17.062 1.00 80.19 168 ASP A O 1
ATOM 1264 N N . ARG A 1 169 ? -10.118 -9.966 17.193 1.00 78.69 169 ARG A N 1
ATOM 1265 C CA . ARG A 1 169 ? -11.502 -10.381 16.913 1.00 78.69 169 ARG A CA 1
ATOM 1266 C C . ARG A 1 169 ? -11.704 -10.852 15.480 1.00 78.69 169 ARG A C 1
ATOM 1268 O O . ARG A 1 169 ? -12.537 -11.732 15.269 1.00 78.69 169 ARG A O 1
ATOM 1275 N N . LEU A 1 170 ? -10.976 -10.290 14.516 1.00 74.19 170 LEU A N 1
ATOM 1276 C CA . LEU A 1 170 ? -11.110 -10.677 13.111 1.00 74.19 170 LEU A CA 1
ATOM 1277 C C . LEU A 1 170 ? -10.565 -12.081 12.822 1.00 74.19 170 LEU A C 1
ATOM 1279 O O . LEU A 1 170 ? -10.956 -12.660 11.812 1.00 74.19 170 LEU A O 1
ATOM 1283 N N . ARG A 1 171 ? -9.721 -12.648 13.706 1.00 69.31 171 ARG A N 1
ATOM 1284 C CA . ARG A 1 171 ? -9.194 -14.028 13.620 1.00 69.31 171 ARG A CA 1
ATOM 1285 C C . ARG A 1 171 ? -8.784 -14.429 12.200 1.00 69.31 171 ARG A C 1
ATOM 1287 O O . ARG A 1 171 ? -9.148 -15.498 11.709 1.00 69.31 171 ARG A O 1
ATOM 1294 N N . LEU A 1 172 ? -8.037 -13.559 11.530 1.00 72.75 172 LEU A N 1
ATOM 1295 C CA . LEU A 1 172 ? -7.596 -13.804 10.165 1.00 72.75 172 LEU A CA 1
ATOM 1296 C C . LEU A 1 172 ? -6.588 -14.955 10.188 1.00 72.75 172 LEU A C 1
ATOM 1298 O O . LEU A 1 172 ? -5.450 -14.769 10.599 1.00 72.75 172 LEU A O 1
ATOM 1302 N N . GLY A 1 173 ? -6.996 -16.159 9.780 1.00 69.06 173 GLY A N 1
ATOM 1303 C CA . GLY A 1 173 ? -6.191 -17.383 9.929 1.00 69.06 173 GLY A CA 1
ATOM 1304 C C . GLY A 1 173 ? -4.794 -17.335 9.288 1.00 69.06 173 GLY A C 1
ATOM 1305 O O . GLY A 1 173 ? -3.930 -18.137 9.644 1.00 69.06 173 GLY A O 1
ATOM 1306 N N . TYR A 1 174 ? -4.565 -16.372 8.393 1.00 75.50 174 TYR A N 1
ATOM 1307 C CA . TYR A 1 174 ? -3.333 -16.185 7.627 1.00 75.50 174 TYR A CA 1
ATOM 1308 C C . TYR A 1 174 ? -2.485 -14.991 8.084 1.00 75.50 174 TYR A C 1
ATOM 1310 O O . TYR A 1 174 ? -1.378 -14.826 7.577 1.00 75.50 174 TYR A O 1
ATOM 1318 N N . VAL A 1 175 ? -2.968 -14.187 9.043 1.00 79.19 175 VAL A N 1
ATOM 1319 C CA . VAL A 1 175 ? -2.181 -13.118 9.675 1.00 79.19 175 VAL A CA 1
ATOM 1320 C C . VAL A 1 175 ? -2.139 -13.332 11.170 1.00 79.19 175 VAL A C 1
ATOM 1322 O O . VAL A 1 175 ? -3.169 -13.436 11.831 1.00 79.19 175 VAL A O 1
ATOM 1325 N N . ARG A 1 176 ? -0.930 -13.373 11.719 1.00 82.38 176 ARG A N 1
ATOM 1326 C CA . ARG A 1 176 ? -0.724 -13.426 13.168 1.00 82.38 176 ARG A CA 1
ATOM 1327 C C . ARG A 1 176 ? -0.102 -12.129 13.618 1.00 82.38 176 ARG A C 1
ATOM 1329 O O . ARG A 1 176 ? 0.972 -11.803 13.133 1.00 82.38 176 ARG A O 1
ATOM 1336 N N . PHE A 1 177 ? -0.782 -11.421 14.508 1.00 82.50 177 PHE A N 1
ATOM 1337 C CA . PHE A 1 177 ? -0.310 -10.167 15.077 1.00 82.50 177 PHE A CA 1
ATOM 1338 C C . PHE A 1 177 ? 0.436 -10.424 16.386 1.00 82.50 177 PHE A C 1
ATOM 1340 O O . PHE A 1 177 ? 0.044 -11.278 17.183 1.00 82.50 177 PHE A O 1
ATOM 1347 N N . HIS A 1 178 ? 1.492 -9.658 16.613 1.00 81.38 178 HIS A N 1
ATOM 1348 C CA . HIS A 1 178 ? 2.356 -9.723 17.784 1.00 81.38 178 HIS A CA 1
ATOM 1349 C C . HIS A 1 178 ? 2.516 -8.317 18.385 1.00 81.38 178 HIS A C 1
ATOM 1351 O O . HIS A 1 178 ? 2.082 -7.319 17.805 1.00 81.38 178 HIS A O 1
ATOM 1357 N N . ASP A 1 179 ? 3.064 -8.214 19.591 1.00 78.31 179 ASP A N 1
ATOM 1358 C CA . ASP A 1 179 ? 3.541 -6.923 20.093 1.00 78.31 179 ASP A CA 1
ATOM 1359 C C . ASP A 1 179 ? 4.843 -6.570 19.375 1.00 78.31 179 ASP A C 1
ATOM 1361 O O . ASP A 1 179 ? 5.712 -7.431 19.244 1.00 78.31 179 ASP A O 1
ATOM 1365 N N . ALA A 1 180 ? 4.963 -5.329 18.894 1.00 76.44 180 ALA A N 1
ATOM 1366 C CA . ALA A 1 180 ? 6.228 -4.854 18.347 1.00 76.44 180 ALA A CA 1
ATOM 1367 C C . ALA A 1 180 ? 7.278 -4.747 19.457 1.00 76.44 180 ALA A C 1
ATOM 1369 O O . ALA A 1 180 ? 6.964 -4.351 20.584 1.00 76.44 180 ALA A O 1
ATOM 1370 N N . ASP A 1 181 ? 8.534 -5.027 19.111 1.00 74.88 181 ASP A N 1
ATOM 1371 C CA . ASP A 1 181 ? 9.668 -4.724 19.983 1.00 74.88 181 ASP A CA 1
ATOM 1372 C C . ASP A 1 181 ? 9.731 -3.203 20.253 1.00 74.88 181 ASP A C 1
ATOM 1374 O O . ASP A 1 181 ? 9.914 -2.426 19.305 1.00 74.88 181 ASP A O 1
ATOM 1378 N N . PRO A 1 182 ? 9.592 -2.752 21.517 1.00 65.56 182 PRO A N 1
ATOM 1379 C CA . PRO A 1 182 ? 9.620 -1.333 21.865 1.00 65.56 182 PRO A CA 1
ATOM 1380 C C . PRO A 1 182 ? 10.981 -0.672 21.604 1.00 65.56 182 PRO A C 1
ATOM 1382 O O . PRO A 1 182 ? 11.058 0.554 21.574 1.00 65.56 182 PRO A O 1
ATOM 1385 N N . LEU A 1 183 ? 12.052 -1.454 21.426 1.00 68.19 183 LEU A N 1
ATOM 1386 C CA . LEU A 1 183 ? 13.383 -0.947 21.090 1.00 68.19 183 LEU A CA 1
ATOM 1387 C C . LEU A 1 183 ? 13.558 -0.681 19.590 1.00 68.19 183 LEU A C 1
ATOM 1389 O O . LEU A 1 183 ? 14.520 -0.021 19.196 1.00 68.19 183 LEU A O 1
ATOM 1393 N N . ARG A 1 184 ? 12.646 -1.172 18.743 1.00 68.94 184 ARG A N 1
ATOM 1394 C CA . ARG A 1 184 ? 12.698 -0.931 17.300 1.00 68.94 184 ARG A CA 1
ATOM 1395 C C . ARG A 1 184 ? 12.124 0.443 16.967 1.00 68.94 184 ARG A C 1
ATOM 1397 O O . ARG A 1 184 ? 10.924 0.685 17.123 1.00 68.94 184 ARG A O 1
ATOM 1404 N N . THR A 1 185 ? 12.983 1.311 16.443 1.00 65.94 185 THR A N 1
ATOM 1405 C CA . THR A 1 185 ? 12.618 2.637 15.934 1.00 65.94 185 THR A CA 1
ATOM 1406 C C . THR A 1 185 ? 11.565 2.526 14.826 1.00 65.94 185 THR A C 1
ATOM 1408 O O . THR A 1 185 ? 11.715 1.673 13.949 1.00 65.94 185 THR A O 1
ATOM 1411 N N . PRO A 1 186 ? 10.516 3.371 14.832 1.00 63.72 186 PRO A N 1
ATOM 1412 C CA . PRO A 1 186 ? 9.574 3.453 13.725 1.00 63.72 186 PRO A CA 1
ATOM 1413 C C . PRO A 1 186 ? 10.278 3.730 12.397 1.00 63.72 186 PRO A C 1
ATOM 1415 O O . PRO A 1 186 ? 11.172 4.582 12.323 1.00 63.72 186 PRO A O 1
ATOM 1418 N N . LEU A 1 187 ? 9.871 3.025 11.347 1.00 65.56 187 LEU A N 1
ATOM 1419 C CA . LEU A 1 187 ? 10.368 3.246 10.003 1.00 65.56 187 LEU A CA 1
ATOM 1420 C C . LEU A 1 187 ? 9.650 4.465 9.413 1.00 65.56 187 LEU A C 1
ATOM 1422 O O . LEU A 1 187 ? 8.630 4.368 8.732 1.00 65.56 187 LEU A O 1
ATOM 1426 N N . MET A 1 188 ? 10.218 5.643 9.660 1.00 62.50 188 MET A N 1
ATOM 1427 C CA . MET A 1 188 ? 9.765 6.885 9.040 1.00 62.50 188 MET A CA 1
ATOM 1428 C C . MET A 1 188 ? 10.104 6.883 7.542 1.00 62.50 188 MET A C 1
ATOM 1430 O O . MET A 1 188 ? 11.112 7.439 7.121 1.00 62.50 188 MET A O 1
ATOM 1434 N N . LEU A 1 189 ? 9.246 6.268 6.725 1.00 61.69 189 LEU A N 1
ATOM 1435 C CA . LEU A 1 189 ? 9.318 6.328 5.258 1.00 61.69 189 LEU A CA 1
ATOM 1436 C C . LEU A 1 189 ? 8.617 7.562 4.672 1.00 61.69 189 LEU A C 1
ATOM 1438 O O . LEU A 1 189 ? 8.395 7.610 3.463 1.00 61.69 189 LEU A O 1
ATOM 1442 N N . ALA A 1 190 ? 8.253 8.538 5.518 1.00 54.56 190 ALA A N 1
ATOM 1443 C CA . ALA A 1 190 ? 7.591 9.772 5.106 1.00 54.56 190 ALA A CA 1
ATOM 1444 C C . ALA A 1 190 ? 8.339 10.386 3.913 1.00 54.56 190 ALA A C 1
ATOM 1446 O O . ALA A 1 190 ? 9.533 10.674 4.027 1.00 54.56 190 ALA A O 1
ATOM 1447 N N . PRO A 1 191 ? 7.693 10.540 2.752 1.00 50.03 191 PRO A N 1
ATOM 1448 C CA . PRO A 1 191 ? 8.434 10.969 1.590 1.00 50.03 191 PRO A CA 1
ATOM 1449 C C . PRO A 1 191 ? 8.689 12.479 1.598 1.00 50.03 191 PRO A C 1
ATOM 1451 O O . PRO A 1 191 ? 7.844 13.262 2.032 1.00 50.03 191 PRO A O 1
ATOM 1454 N N . ASP A 1 192 ? 9.791 12.913 0.987 1.00 48.50 192 ASP A N 1
ATOM 1455 C CA . ASP A 1 192 ? 9.949 14.317 0.603 1.00 48.50 192 ASP A CA 1
ATOM 1456 C C . ASP A 1 192 ? 8.753 14.742 -0.275 1.00 48.50 192 ASP A C 1
ATOM 1458 O O . ASP A 1 192 ? 8.435 14.077 -1.276 1.00 48.50 192 ASP A O 1
ATOM 1462 N N . GLY A 1 193 ? 8.074 15.823 0.128 1.00 48.44 193 GLY A N 1
ATOM 1463 C CA . GLY A 1 193 ? 6.884 16.379 -0.536 1.00 48.44 193 GLY A CA 1
ATOM 1464 C C . GLY A 1 193 ? 5.534 16.005 0.093 1.00 48.44 193 GLY A C 1
ATOM 1465 O O . GLY A 1 193 ? 4.513 16.546 -0.314 1.00 48.44 193 GLY A O 1
ATOM 1466 N N . PHE A 1 194 ? 5.519 15.140 1.108 1.00 55.56 194 PHE A N 1
ATOM 1467 C CA . PHE A 1 194 ? 4.322 14.721 1.853 1.00 55.56 194 PHE A CA 1
ATOM 1468 C C . PHE A 1 194 ? 4.142 15.522 3.143 1.00 55.56 194 PHE A C 1
ATOM 1470 O O . PHE A 1 194 ? 3.932 14.949 4.206 1.00 55.56 194 PHE A O 1
ATOM 1477 N N . GLY A 1 195 ? 4.340 16.840 3.043 1.00 49.59 195 GLY A N 1
ATOM 1478 C CA . GLY A 1 195 ? 4.619 17.722 4.177 1.00 49.59 195 GLY A CA 1
ATOM 1479 C C . GLY A 1 195 ? 3.577 17.736 5.301 1.00 49.59 195 GLY A C 1
ATOM 1480 O O . GLY A 1 195 ? 2.520 17.109 5.236 1.00 49.59 195 GLY A O 1
ATOM 1481 N N . ASP A 1 196 ? 3.871 18.559 6.311 1.00 49.03 196 ASP A N 1
ATOM 1482 C CA . ASP A 1 196 ? 3.026 18.850 7.482 1.00 49.03 196 ASP A CA 1
ATOM 1483 C C . ASP A 1 196 ? 1.571 19.245 7.140 1.00 49.03 196 ASP A C 1
ATOM 1485 O O . ASP A 1 196 ? 0.697 19.227 8.007 1.00 49.03 196 ASP A O 1
ATOM 1489 N N . ASP A 1 197 ? 1.294 19.583 5.878 1.00 48.59 197 ASP A N 1
ATOM 1490 C CA . ASP A 1 197 ? 0.012 20.078 5.382 1.00 48.59 197 ASP A CA 1
ATOM 1491 C C . ASP A 1 197 ? -1.118 19.030 5.352 1.00 48.59 197 ASP A C 1
ATOM 1493 O O . ASP A 1 197 ? -2.285 19.421 5.288 1.00 48.59 197 ASP A O 1
ATOM 1497 N N . TRP A 1 198 ? -0.826 17.719 5.397 1.00 55.38 198 TRP A N 1
ATOM 1498 C CA . TRP A 1 198 ? -1.877 16.693 5.240 1.00 55.38 198 TRP A CA 1
ATOM 1499 C C . TRP A 1 198 ? -2.318 16.007 6.540 1.00 55.38 198 TRP A C 1
ATOM 1501 O O . TRP A 1 198 ? -3.511 15.769 6.724 1.00 55.38 198 TRP A O 1
ATOM 1511 N N . MET A 1 199 ? -1.382 15.702 7.442 1.00 55.38 199 MET A N 1
ATOM 1512 C CA . MET A 1 199 ? -1.645 14.990 8.708 1.00 55.38 199 MET A CA 1
ATOM 1513 C C . MET A 1 199 ? -1.125 15.739 9.942 1.00 55.38 199 MET A C 1
ATOM 1515 O O . MET A 1 199 ? -1.287 15.268 11.070 1.00 55.38 199 MET A O 1
ATOM 1519 N N . GLY A 1 200 ? -0.491 16.901 9.743 1.00 54.41 200 GLY A N 1
ATOM 1520 C CA . GLY A 1 200 ? 0.443 17.431 10.725 1.00 54.41 200 GLY A CA 1
ATOM 1521 C C . GLY A 1 200 ? 1.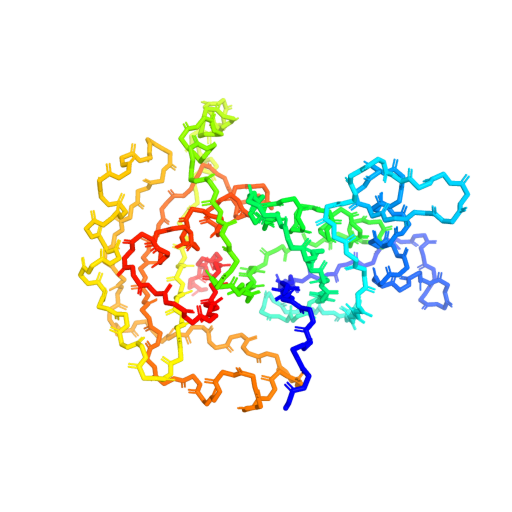666 16.512 10.884 1.00 54.41 200 GLY A C 1
ATOM 1522 O O . GLY A 1 200 ? 1.800 15.507 10.184 1.00 54.41 200 GLY A O 1
ATOM 1523 N N . PRO A 1 201 ? 2.581 16.841 11.802 1.00 55.97 201 PRO A N 1
ATOM 1524 C CA . PRO A 1 201 ? 3.744 16.005 12.076 1.00 55.97 201 PRO A CA 1
ATOM 1525 C C . PRO A 1 201 ? 3.327 14.622 12.607 1.00 55.97 201 PRO A C 1
ATOM 1527 O O . PRO A 1 201 ? 2.539 14.532 13.551 1.00 55.97 201 PRO A O 1
ATOM 1530 N N . THR A 1 202 ? 3.917 13.554 12.061 1.00 58.16 202 THR A N 1
ATOM 1531 C CA . THR A 1 202 ? 3.860 12.199 12.636 1.00 58.16 202 THR A CA 1
ATOM 1532 C C . THR A 1 202 ? 4.411 12.238 14.055 1.00 58.16 202 THR A C 1
ATOM 1534 O O . THR A 1 202 ? 5.569 12.607 14.259 1.00 58.16 202 THR A O 1
ATOM 1537 N N . ARG A 1 203 ? 3.593 11.901 15.059 1.00 63.44 203 ARG A N 1
ATOM 1538 C CA . ARG A 1 203 ? 3.999 12.046 16.471 1.00 63.44 203 ARG A CA 1
ATOM 1539 C C . ARG A 1 203 ? 3.972 10.753 17.273 1.00 63.44 203 ARG A C 1
ATOM 1541 O O . ARG A 1 203 ? 4.882 10.546 18.071 1.00 63.44 203 ARG A O 1
ATOM 1548 N N . THR A 1 204 ? 3.004 9.863 17.053 1.00 63.50 204 THR A N 1
ATOM 1549 C CA . THR A 1 204 ? 2.920 8.582 17.784 1.00 63.50 204 THR A CA 1
ATOM 1550 C C . THR A 1 204 ? 2.341 7.457 16.920 1.00 63.50 204 THR A C 1
ATOM 1552 O O . THR A 1 204 ? 1.183 7.077 17.116 1.00 63.50 204 THR A O 1
ATOM 1555 N N . PRO A 1 205 ? 3.111 6.905 15.968 1.00 76.38 205 PRO A N 1
ATOM 1556 C CA . PRO A 1 205 ? 2.674 5.720 15.246 1.00 76.38 205 PRO A CA 1
ATOM 1557 C C . PRO A 1 205 ? 2.546 4.531 16.211 1.00 76.38 205 PRO A C 1
ATOM 1559 O O . PRO A 1 205 ? 3.410 4.303 17.061 1.00 76.38 205 PRO A O 1
ATOM 1562 N N . ILE A 1 206 ? 1.474 3.752 16.074 1.00 84.44 206 ILE A N 1
ATOM 1563 C CA . ILE A 1 206 ? 1.377 2.424 16.686 1.00 84.44 206 ILE A CA 1
ATOM 1564 C C . ILE A 1 206 ? 2.108 1.453 15.772 1.00 84.44 206 ILE A C 1
ATOM 1566 O O . ILE A 1 206 ? 1.798 1.386 14.586 1.00 84.44 206 ILE A O 1
ATOM 1570 N N . ALA A 1 207 ? 3.022 0.666 16.330 1.00 86.81 207 ALA A N 1
ATOM 1571 C CA . ALA A 1 207 ? 3.673 -0.416 15.612 1.00 86.81 207 ALA A CA 1
ATOM 1572 C C . ALA A 1 207 ? 3.264 -1.777 16.184 1.00 86.81 207 ALA A C 1
ATOM 1574 O O . ALA A 1 207 ? 3.115 -1.939 17.398 1.00 86.81 207 ALA A O 1
ATOM 1575 N N . PHE A 1 208 ? 3.112 -2.761 15.308 1.00 86.75 208 PHE A N 1
ATOM 1576 C CA . PHE A 1 208 ? 2.977 -4.167 15.671 1.00 86.75 208 PHE A CA 1
ATOM 1577 C C . PHE A 1 208 ? 3.637 -5.040 14.607 1.00 86.75 208 PHE A C 1
ATOM 1579 O O . PHE A 1 208 ? 3.662 -4.692 13.426 1.00 86.75 208 PHE A O 1
ATOM 1586 N N . ASP A 1 209 ? 4.149 -6.192 15.025 1.00 89.38 209 ASP A N 1
ATOM 1587 C CA . ASP A 1 209 ? 4.680 -7.175 14.088 1.00 89.38 209 ASP A CA 1
ATOM 1588 C C . ASP A 1 209 ? 3.551 -8.106 13.634 1.00 89.38 209 ASP A C 1
ATOM 1590 O O . ASP A 1 209 ? 2.616 -8.412 14.384 1.00 89.38 209 ASP A O 1
ATOM 1594 N N . ALA A 1 210 ? 3.623 -8.559 12.389 1.00 89.81 210 ALA A N 1
ATOM 1595 C CA . ALA A 1 210 ? 2.700 -9.519 11.822 1.00 89.81 210 ALA A CA 1
ATOM 1596 C C . ALA A 1 210 ? 3.444 -10.601 11.033 1.00 89.81 210 ALA A C 1
ATOM 1598 O O . ALA A 1 210 ? 4.544 -10.390 10.538 1.00 89.81 210 ALA A O 1
ATOM 1599 N N . THR A 1 211 ? 2.840 -11.776 10.889 1.00 91.31 211 THR A N 1
ATOM 1600 C CA . THR A 1 211 ? 3.296 -12.788 9.923 1.00 91.31 211 THR A CA 1
ATOM 1601 C C . THR A 1 211 ? 2.265 -12.913 8.815 1.00 91.31 211 THR A C 1
ATOM 1603 O O . THR A 1 211 ? 1.113 -13.215 9.122 1.00 91.31 211 THR A O 1
ATOM 1606 N N . ILE A 1 212 ? 2.671 -12.711 7.561 1.00 91.94 212 ILE A N 1
ATOM 1607 C CA . ILE A 1 212 ? 1.832 -12.917 6.367 1.00 91.94 212 ILE A CA 1
ATOM 1608 C C . ILE A 1 212 ? 2.238 -14.191 5.617 1.00 91.94 212 ILE A C 1
ATOM 1610 O O . ILE A 1 212 ? 3.304 -14.758 5.867 1.00 91.94 212 ILE A O 1
ATOM 1614 N N . SER A 1 213 ? 1.383 -14.649 4.698 1.00 91.31 213 SER A N 1
ATOM 1615 C CA . SER A 1 213 ? 1.586 -15.879 3.920 1.00 91.31 213 SER A CA 1
ATOM 1616 C C . SER A 1 213 ? 2.841 -15.846 3.048 1.00 91.31 213 SER A C 1
ATOM 1618 O O . SER A 1 213 ? 3.573 -16.827 3.019 1.00 91.31 213 SER A O 1
ATOM 1620 N N . ALA A 1 214 ? 3.097 -14.718 2.386 1.00 93.06 214 ALA A N 1
ATOM 1621 C CA . ALA A 1 214 ? 4.274 -14.473 1.566 1.00 93.06 214 ALA A CA 1
ATOM 1622 C C . ALA A 1 214 ? 4.536 -12.967 1.444 1.00 93.06 214 ALA A C 1
ATOM 1624 O O . ALA A 1 214 ? 3.606 -12.165 1.536 1.00 93.06 214 ALA A O 1
ATOM 1625 N N . TRP A 1 215 ? 5.787 -12.565 1.206 1.00 95.44 215 TRP A N 1
ATOM 1626 C CA . TRP A 1 215 ? 6.119 -11.172 0.889 1.00 95.44 215 TRP A CA 1
ATOM 1627 C C . TRP A 1 215 ? 5.808 -10.849 -0.575 1.00 95.44 215 TRP A C 1
ATOM 1629 O O . TRP A 1 215 ? 6.691 -10.791 -1.431 1.00 95.44 215 TRP A O 1
ATOM 1639 N N . THR A 1 216 ? 4.522 -10.671 -0.861 1.00 94.19 216 THR A N 1
ATOM 1640 C CA . THR A 1 216 ? 4.007 -10.279 -2.175 1.00 94.19 216 THR A CA 1
ATOM 1641 C C . THR A 1 216 ? 3.205 -8.990 -2.067 1.00 94.19 216 THR A C 1
ATOM 1643 O O . THR A 1 216 ? 2.679 -8.649 -1.006 1.00 94.19 216 THR A O 1
ATOM 1646 N N . VAL A 1 217 ? 3.081 -8.270 -3.183 1.00 94.56 217 VAL A N 1
ATOM 1647 C CA . VAL A 1 217 ? 2.270 -7.045 -3.249 1.00 94.56 217 VAL A CA 1
ATOM 1648 C C . VAL A 1 217 ? 0.822 -7.325 -2.848 1.00 94.56 217 VAL A C 1
ATOM 1650 O O . VAL A 1 217 ? 0.235 -6.526 -2.125 1.00 94.56 217 VAL A O 1
ATOM 1653 N N . ASP A 1 218 ? 0.267 -8.467 -3.255 1.00 92.31 218 ASP A N 1
ATOM 1654 C CA . ASP A 1 218 ? -1.107 -8.844 -2.926 1.00 92.31 218 ASP A CA 1
ATOM 1655 C C . ASP A 1 218 ? -1.279 -9.073 -1.418 1.00 92.31 218 ASP A C 1
ATOM 1657 O O . ASP A 1 218 ? -2.191 -8.516 -0.803 1.00 92.31 218 ASP A O 1
ATOM 1661 N N . ALA A 1 219 ? -0.380 -9.840 -0.792 1.00 92.62 219 ALA A N 1
ATOM 1662 C CA . ALA A 1 219 ? -0.440 -10.093 0.646 1.00 92.62 219 ALA A CA 1
ATOM 1663 C C . ALA A 1 219 ? -0.289 -8.794 1.455 1.00 92.62 219 ALA A C 1
ATOM 1665 O O . ALA A 1 219 ? -1.037 -8.565 2.410 1.00 92.62 219 ALA A O 1
ATOM 1666 N N . VAL A 1 220 ? 0.622 -7.910 1.036 1.00 94.25 220 VAL A N 1
ATOM 1667 C CA . VAL A 1 220 ? 0.831 -6.603 1.671 1.00 94.25 220 VAL A CA 1
ATOM 1668 C C . VAL A 1 220 ? -0.370 -5.678 1.459 1.00 94.25 220 VAL A C 1
ATOM 1670 O O . VAL A 1 220 ? -0.884 -5.119 2.424 1.00 94.25 220 VAL A O 1
ATOM 1673 N N . GLY A 1 221 ? -0.870 -5.537 0.231 1.00 92.88 221 GLY A N 1
ATOM 1674 C CA . GLY A 1 221 ? -2.029 -4.696 -0.077 1.00 92.88 221 GLY A CA 1
ATOM 1675 C C . GLY A 1 221 ? -3.293 -5.155 0.653 1.00 92.88 221 GLY A C 1
ATOM 1676 O O . GLY A 1 221 ? -4.092 -4.332 1.112 1.00 92.88 221 GLY A O 1
ATOM 1677 N N . TRP A 1 222 ? -3.465 -6.468 0.822 1.00 91.56 222 TRP A N 1
ATOM 1678 C CA . TRP A 1 222 ? -4.589 -7.019 1.569 1.00 91.56 222 TRP A CA 1
ATOM 1679 C C . TRP A 1 222 ? -4.431 -6.736 3.066 1.00 91.56 222 TRP A C 1
ATOM 1681 O O . TRP A 1 222 ? -5.380 -6.253 3.686 1.00 91.56 222 TRP A O 1
ATOM 1691 N N . LEU A 1 223 ? -3.228 -6.921 3.625 1.00 92.06 223 LEU A N 1
ATOM 1692 C CA . LEU A 1 223 ? -2.928 -6.563 5.013 1.00 92.06 223 LEU A CA 1
ATOM 1693 C C . LEU A 1 223 ? -3.199 -5.078 5.289 1.00 92.06 223 LEU A C 1
ATOM 1695 O O . LEU A 1 223 ? -3.866 -4.757 6.270 1.00 92.06 223 LEU A O 1
ATOM 1699 N N . VAL A 1 224 ? -2.755 -4.171 4.414 1.00 92.62 224 VAL A N 1
ATOM 1700 C CA . VAL A 1 224 ? -3.058 -2.737 4.549 1.00 92.62 224 VAL A CA 1
ATOM 1701 C C . VAL A 1 224 ? -4.571 -2.510 4.578 1.00 92.62 224 VAL A C 1
ATOM 1703 O O . VAL A 1 224 ? -5.068 -1.805 5.453 1.00 92.62 224 VAL A O 1
ATOM 1706 N N . THR A 1 225 ? -5.320 -3.137 3.666 1.00 90.38 225 THR A N 1
ATOM 1707 C CA . THR A 1 225 ? -6.786 -2.993 3.604 1.00 90.38 225 THR A CA 1
ATOM 1708 C C . THR A 1 225 ? -7.450 -3.462 4.905 1.00 90.38 225 THR A C 1
ATOM 1710 O O . THR A 1 225 ? -8.351 -2.797 5.417 1.00 90.38 225 THR A O 1
ATOM 1713 N N . VAL A 1 226 ? -6.970 -4.567 5.485 1.00 88.50 226 VAL A N 1
ATOM 1714 C CA . VAL A 1 226 ? -7.418 -5.055 6.796 1.00 88.50 226 VAL A CA 1
ATOM 1715 C C . VAL A 1 226 ? -7.155 -4.030 7.893 1.00 88.50 226 VAL A C 1
ATOM 1717 O O . VAL A 1 226 ? -8.057 -3.728 8.672 1.00 88.50 226 VAL A O 1
ATOM 1720 N N . VAL A 1 227 ? -5.939 -3.493 7.974 1.00 90.06 227 VAL A N 1
ATOM 1721 C CA . VAL A 1 227 ? -5.544 -2.571 9.048 1.00 90.06 227 VAL A CA 1
ATOM 1722 C C . VAL A 1 227 ? -6.318 -1.258 8.968 1.00 90.06 227 VAL A C 1
ATOM 1724 O O . VAL A 1 227 ? -6.822 -0.787 9.987 1.00 90.06 227 VAL A O 1
ATOM 1727 N N . VAL A 1 228 ? -6.486 -0.712 7.764 1.00 89.25 228 VAL A N 1
ATOM 1728 C CA . VAL A 1 228 ? -7.324 0.467 7.484 1.00 89.25 228 VAL A CA 1
ATOM 1729 C C . VAL A 1 228 ? -8.746 0.253 8.004 1.00 89.25 228 VAL A C 1
ATOM 1731 O O . VAL A 1 228 ? -9.298 1.102 8.704 1.00 89.25 228 VAL A O 1
ATOM 1734 N N . GLU A 1 229 ? -9.331 -0.911 7.730 1.00 86.69 229 GLU A N 1
ATOM 1735 C CA . GLU A 1 229 ? -10.672 -1.227 8.208 1.00 86.69 229 GLU A CA 1
ATOM 1736 C C . GLU A 1 229 ? -10.723 -1.430 9.727 1.00 86.69 229 GLU A C 1
ATOM 1738 O O . GLU A 1 229 ? -11.694 -1.032 10.370 1.00 86.69 229 GLU A O 1
ATOM 1743 N N . CYS A 1 230 ? -9.674 -1.995 10.327 1.00 87.06 230 CYS A N 1
ATOM 1744 C CA . CYS A 1 230 ? -9.580 -2.111 11.780 1.00 87.06 230 CYS A CA 1
ATOM 1745 C C . CYS A 1 230 ? -9.544 -0.737 12.450 1.00 87.06 230 CYS A C 1
ATOM 1747 O O . CYS A 1 230 ? -10.224 -0.546 13.455 1.00 87.06 230 CYS A O 1
ATOM 1749 N N . CYS A 1 231 ? -8.822 0.228 11.872 1.00 87.38 231 CYS A N 1
ATOM 1750 C CA . CYS A 1 231 ? -8.820 1.615 12.340 1.00 87.38 231 CYS A CA 1
ATOM 1751 C C . CYS A 1 231 ? -10.229 2.214 12.276 1.00 87.38 231 CYS A C 1
ATOM 1753 O O . CYS A 1 231 ? -10.704 2.801 13.247 1.00 87.38 231 CYS A O 1
ATOM 1755 N N . ARG A 1 232 ? -10.944 1.985 11.169 1.00 85.00 232 ARG A N 1
ATOM 1756 C CA . ARG A 1 232 ? -12.333 2.430 11.003 1.00 85.00 232 ARG A CA 1
ATOM 1757 C C . ARG A 1 232 ? -13.268 1.814 12.050 1.00 85.00 232 ARG A C 1
ATOM 1759 O O . ARG A 1 232 ? -14.078 2.518 12.645 1.00 85.00 232 ARG A O 1
ATOM 1766 N N . ILE A 1 233 ? -13.158 0.506 12.303 1.00 84.50 233 ILE A N 1
ATOM 1767 C CA . ILE A 1 233 ? -13.951 -0.207 13.324 1.00 84.50 233 ILE A CA 1
ATOM 1768 C C . ILE A 1 233 ? -13.602 0.275 14.739 1.00 84.50 233 ILE A C 1
ATOM 1770 O O . ILE A 1 233 ? -14.487 0.350 15.590 1.00 84.50 233 ILE A O 1
ATOM 1774 N N . ALA A 1 234 ? -12.337 0.621 14.985 1.00 85.00 234 ALA A N 1
ATOM 1775 C CA . ALA A 1 234 ? -11.868 1.209 16.238 1.00 85.00 234 ALA A CA 1
ATOM 1776 C C . ALA A 1 234 ? -12.310 2.675 16.430 1.00 85.00 234 ALA A C 1
ATOM 1778 O O . ALA A 1 234 ? -12.026 3.256 17.473 1.00 85.00 234 ALA A O 1
ATOM 1779 N N . GLY A 1 235 ? -13.028 3.262 15.464 1.00 84.25 235 GLY A N 1
ATOM 1780 C CA . GLY A 1 235 ? -13.597 4.605 15.571 1.00 84.25 235 GLY A CA 1
ATOM 1781 C C . GLY A 1 235 ? -12.667 5.728 15.119 1.00 84.25 235 GLY A C 1
ATOM 1782 O O . GLY A 1 235 ? -12.904 6.875 15.480 1.00 84.25 235 GLY A O 1
ATOM 1783 N N . VAL A 1 236 ? -11.621 5.432 14.339 1.00 84.31 236 VAL A N 1
ATOM 1784 C CA . VAL A 1 236 ? -10.821 6.483 13.697 1.00 84.31 236 VAL A CA 1
ATOM 1785 C C . VAL A 1 236 ? -11.660 7.144 12.604 1.00 84.31 236 VAL A C 1
ATOM 1787 O O . VAL A 1 236 ? -12.113 6.487 11.666 1.00 84.31 236 VAL A O 1
ATOM 1790 N N . GLU A 1 237 ? -11.868 8.451 12.733 1.00 80.38 237 GLU A N 1
ATOM 1791 C CA . GLU A 1 237 ? -12.650 9.274 11.803 1.00 80.38 237 GLU A CA 1
ATOM 1792 C C . GLU A 1 237 ? -11.745 10.093 10.862 1.00 80.38 237 GLU A C 1
ATOM 1794 O O . GLU A 1 237 ? -12.214 10.702 9.905 1.00 80.38 237 GLU A O 1
ATOM 1799 N N . GLY A 1 238 ? -10.446 10.162 11.155 1.00 80.94 238 GLY A N 1
ATOM 1800 C CA . GLY A 1 238 ? -9.408 10.871 10.412 1.00 80.94 238 GLY A CA 1
ATOM 1801 C C . GLY A 1 238 ? -8.801 10.025 9.290 1.00 80.94 238 GLY A C 1
ATOM 1802 O O . GLY A 1 238 ? -9.078 8.828 9.188 1.00 80.94 238 GLY A O 1
ATOM 1803 N N . PRO A 1 239 ? -7.972 10.615 8.413 1.00 83.88 239 PRO A N 1
ATOM 1804 C CA . PRO A 1 239 ? -7.134 9.816 7.535 1.00 83.88 239 PRO A CA 1
ATOM 1805 C C . PRO A 1 239 ? -6.148 8.974 8.358 1.00 83.88 239 PRO A C 1
ATOM 1807 O O . PRO A 1 239 ? -5.769 9.353 9.463 1.00 83.88 239 PRO A O 1
ATOM 1810 N N . VAL A 1 240 ? -5.729 7.833 7.818 1.00 86.94 240 VAL A N 1
ATOM 1811 C CA . VAL A 1 240 ? -4.715 6.971 8.436 1.00 86.94 240 VAL A CA 1
ATOM 1812 C C . VAL A 1 240 ? -3.612 6.664 7.451 1.00 86.94 240 VAL A C 1
ATOM 1814 O O . VAL A 1 240 ? -3.880 6.320 6.300 1.00 86.94 240 VAL A O 1
ATOM 1817 N N . GLN A 1 241 ? -2.375 6.764 7.914 1.00 89.31 241 GLN A N 1
ATOM 1818 C CA . GLN A 1 241 ? -1.217 6.233 7.225 1.00 89.31 241 GLN A CA 1
ATOM 1819 C C . GLN A 1 241 ? -0.914 4.842 7.772 1.00 89.31 241 GLN A C 1
ATOM 1821 O O . GLN A 1 241 ? -0.788 4.655 8.979 1.00 89.31 241 GLN A O 1
ATOM 1826 N N . VAL A 1 242 ? -0.770 3.874 6.877 1.00 91.31 242 VAL A N 1
ATOM 1827 C CA . VAL A 1 242 ? -0.332 2.519 7.188 1.00 91.31 242 VAL A CA 1
ATOM 1828 C C . VAL A 1 242 ? 0.937 2.236 6.402 1.00 91.31 242 VAL A C 1
ATOM 1830 O O . VAL A 1 242 ? 0.936 2.311 5.174 1.00 91.31 242 VAL A O 1
ATOM 1833 N N . THR A 1 243 ? 2.006 1.882 7.102 1.00 92.56 243 THR A N 1
ATOM 1834 C CA . THR A 1 243 ? 3.251 1.399 6.506 1.00 92.56 243 THR A CA 1
ATOM 1835 C C . THR A 1 243 ? 3.394 -0.081 6.820 1.00 92.56 243 THR A C 1
ATOM 1837 O O . THR A 1 243 ? 3.293 -0.480 7.976 1.00 92.56 243 THR A O 1
ATOM 1840 N N . VAL A 1 244 ? 3.643 -0.899 5.803 1.00 94.12 244 VAL A N 1
ATOM 1841 C CA . VAL A 1 244 ? 4.007 -2.308 5.955 1.00 94.12 244 VAL A CA 1
ATOM 1842 C C . VAL A 1 244 ? 5.388 -2.491 5.359 1.00 94.12 244 VAL A C 1
ATOM 1844 O O . VAL A 1 244 ? 5.578 -2.287 4.160 1.00 94.12 244 VAL A O 1
ATOM 1847 N N . SER A 1 245 ? 6.347 -2.893 6.179 1.00 93.44 245 SER A N 1
ATOM 1848 C CA . SER A 1 245 ? 7.718 -3.150 5.752 1.00 93.44 245 SER A CA 1
ATOM 1849 C C . SER A 1 245 ? 8.109 -4.584 6.049 1.00 93.44 245 SER A C 1
ATOM 1851 O O . SER A 1 245 ? 7.719 -5.156 7.071 1.00 93.44 245 SER A O 1
ATOM 1853 N N . ARG A 1 246 ? 8.927 -5.157 5.170 1.00 89.25 246 ARG A N 1
ATOM 1854 C CA . ARG A 1 246 ? 9.639 -6.385 5.496 1.00 89.25 246 ARG A CA 1
ATOM 1855 C C . ARG A 1 246 ? 10.687 -6.044 6.542 1.00 89.25 246 ARG A C 1
ATOM 1857 O O . ARG A 1 246 ? 11.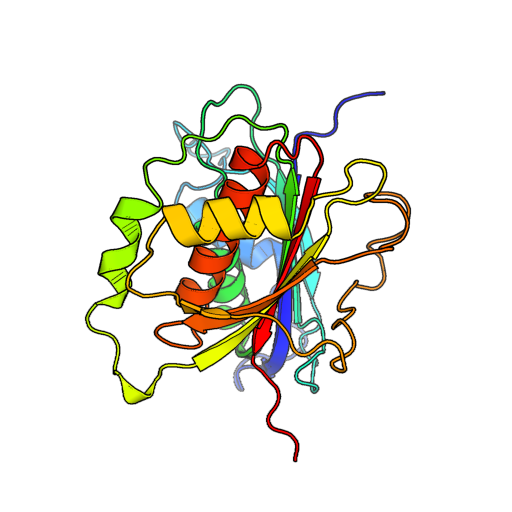358 -5.020 6.415 1.00 89.25 246 ARG A O 1
ATOM 1864 N N . ASP A 1 247 ? 10.845 -6.896 7.546 1.00 74.88 247 ASP A N 1
ATOM 1865 C CA . ASP A 1 247 ? 12.023 -6.808 8.399 1.00 74.88 247 ASP A CA 1
ATOM 1866 C C . ASP A 1 247 ? 13.257 -6.927 7.498 1.00 74.88 247 ASP A C 1
ATOM 1868 O O . ASP A 1 247 ? 13.446 -7.936 6.813 1.00 74.88 247 ASP A O 1
ATOM 1872 N N . ALA A 1 248 ? 14.078 -5.877 7.454 1.00 54.66 248 ALA A N 1
ATOM 1873 C CA . ALA A 1 248 ? 15.440 -6.051 6.992 1.00 54.66 248 ALA A CA 1
ATOM 1874 C C . ALA A 1 248 ? 16.082 -7.019 7.986 1.00 54.66 248 ALA A C 1
ATOM 1876 O O . ALA A 1 248 ? 16.091 -6.741 9.189 1.00 54.66 248 ALA A O 1
ATOM 1877 N N . GLU A 1 249 ? 16.567 -8.168 7.512 1.00 37.69 249 GLU A N 1
ATOM 1878 C CA . GLU A 1 249 ? 17.466 -8.972 8.333 1.00 37.69 249 GLU A CA 1
ATOM 1879 C C . GLU A 1 249 ? 18.552 -8.033 8.877 1.00 37.69 249 GLU A C 1
ATOM 1881 O O . GLU A 1 249 ? 19.113 -7.245 8.102 1.00 37.69 249 GLU A O 1
ATOM 1886 N N . PRO A 1 250 ? 18.843 -8.052 10.189 1.00 31.88 250 PRO A N 1
ATOM 1887 C CA . PRO A 1 250 ? 20.091 -7.476 10.643 1.00 31.88 250 PRO A CA 1
ATOM 1888 C C . PRO A 1 250 ? 21.205 -8.221 9.900 1.00 31.88 250 PRO A C 1
ATOM 1890 O O . PRO A 1 250 ? 21.279 -9.448 9.971 1.00 31.88 250 PRO A O 1
ATOM 1893 N N . ALA A 1 251 ? 21.989 -7.468 9.129 1.00 30.09 251 ALA A N 1
ATOM 1894 C CA . ALA A 1 251 ? 23.198 -7.961 8.478 1.00 30.09 251 ALA A CA 1
ATOM 1895 C C . ALA A 1 251 ? 24.173 -8.577 9.494 1.00 30.09 251 ALA A C 1
ATOM 1897 O O . ALA A 1 251 ? 24.213 -8.089 10.650 1.00 30.09 251 ALA A O 1
#